Protein AF-A0A931LH18-F1 (afdb_monomer)

Secondary structure (DSSP, 8-state):
-----SS-EEE-SSBSSSEEE--S-HHHHHHHHHHHH-TTEEEEEE-SSS---EEEEETTEEEEE--SEEEEEEETTEEEEEEEEEEP---TTHHHHHHHHHHHHHHHHHH-TT--EEEEEESSGGGHHHHHHHHHHHHHSPPPPPHHHHHHHHHHHHHHHHGGGEEEEEEEHHHHHT---TT--EEEEEEES--S-HHHHHHHHHHHHHHHHHHHT--EEEEEEEHHHHHH---HHHHHHHHH-EE--

Solvent-accessible surface area (backbone atoms only — not comparable to full-atom values): 14153 Å² total; per-residue (Å²): 138,90,84,88,72,96,57,58,66,43,81,47,92,34,35,85,52,66,50,48,77,54,75,93,46,80,50,56,58,41,34,50,51,53,52,58,69,37,88,46,41,67,32,38,40,70,51,72,89,72,82,68,61,43,69,37,67,59,96,90,39,83,46,72,42,64,54,48,28,44,32,35,31,31,57,90,95,43,77,42,34,38,33,41,39,32,66,63,74,97,55,99,58,48,66,54,48,50,33,31,49,51,50,49,35,53,50,46,46,70,67,53,84,78,53,40,56,43,78,48,78,40,85,48,39,86,47,46,69,59,52,52,53,54,47,49,55,59,50,69,44,78,84,77,58,48,73,66,52,42,50,51,54,47,51,54,50,48,45,71,74,43,47,92,43,45,64,34,40,32,33,23,63,45,63,42,70,68,74,48,51,80,84,50,59,45,40,33,36,39,30,20,68,72,52,93,49,58,65,64,48,42,68,64,46,47,64,54,35,53,51,44,16,66,76,42,76,49,52,52,47,76,44,72,39,26,40,64,52,63,75,70,40,83,48,72,66,49,50,48,38,72,73,51,35,44,78,67,104

Structure (mmCIF, N/CA/C/O backbone):
data_AF-A0A931LH18-F1
#
_entry.id   AF-A0A931LH18-F1
#
loop_
_atom_site.group_PDB
_atom_site.id
_atom_site.type_symbol
_atom_site.label_atom_id
_atom_site.label_alt_id
_atom_site.label_comp_id
_atom_site.label_asym_id
_atom_site.label_entity_id
_atom_site.label_seq_id
_atom_site.pdbx_PDB_ins_code
_atom_site.Cartn_x
_atom_site.Cartn_y
_atom_site.Cartn_z
_atom_site.occupancy
_atom_site.B_iso_or_equiv
_atom_site.auth_seq_id
_atom_site.auth_comp_id
_atom_site.auth_asym_id
_atom_site.auth_atom_id
_atom_site.pdbx_PDB_model_num
ATOM 1 N N . MET A 1 1 ? 4.666 -9.132 -36.818 1.00 38.66 1 MET A N 1
ATOM 2 C CA . MET A 1 1 ? 3.836 -7.966 -36.455 1.00 38.66 1 MET A CA 1
ATOM 3 C C . MET A 1 1 ? 4.754 -6.791 -36.683 1.00 38.66 1 MET A C 1
ATOM 5 O O . MET A 1 1 ? 5.790 -6.742 -36.033 1.00 38.66 1 MET A O 1
ATOM 9 N N . ASP A 1 2 ? 4.465 -5.965 -37.681 1.00 34.59 2 ASP A N 1
ATOM 10 C CA . ASP A 1 2 ? 5.457 -5.027 -38.208 1.00 34.59 2 ASP A CA 1
ATOM 11 C C . ASP A 1 2 ? 5.185 -3.637 -37.636 1.00 34.59 2 ASP A C 1
ATOM 13 O O . ASP A 1 2 ? 4.090 -3.093 -37.788 1.00 34.59 2 ASP A O 1
ATOM 17 N N . PHE A 1 3 ? 6.174 -3.089 -36.931 1.00 42.53 3 PHE A N 1
ATOM 18 C CA . PHE A 1 3 ? 6.098 -1.795 -36.260 1.00 42.53 3 PHE A CA 1
ATOM 19 C C . PHE A 1 3 ? 6.931 -0.768 -37.034 1.00 42.53 3 PHE A C 1
ATOM 21 O O . PHE A 1 3 ? 8.148 -0.903 -37.146 1.00 42.53 3 PHE A O 1
ATOM 28 N N . TRP A 1 4 ? 6.279 0.266 -37.567 1.00 38.25 4 TRP A N 1
ATOM 29 C CA . TRP A 1 4 ? 6.925 1.319 -38.350 1.00 38.25 4 TRP A CA 1
ATOM 30 C C . TRP A 1 4 ? 7.153 2.562 -37.487 1.00 38.25 4 TRP A C 1
ATOM 32 O O . TRP A 1 4 ? 6.215 3.108 -36.910 1.00 38.25 4 TRP A O 1
ATOM 42 N N . THR A 1 5 ? 8.398 3.034 -37.413 1.00 44.31 5 THR A N 1
ATOM 43 C CA . THR A 1 5 ? 8.768 4.278 -36.722 1.00 44.31 5 THR A CA 1
ATOM 44 C C . THR A 1 5 ? 9.773 5.071 -37.550 1.00 44.31 5 THR A C 1
ATOM 46 O O . THR A 1 5 ? 10.655 4.497 -38.182 1.00 44.31 5 THR A O 1
ATOM 49 N N . SER A 1 6 ? 9.649 6.399 -37.542 1.00 37.16 6 SER A N 1
ATOM 50 C CA . SER A 1 6 ? 10.626 7.328 -38.130 1.00 37.16 6 SER A CA 1
ATOM 51 C C . SER A 1 6 ? 11.721 7.750 -37.142 1.00 37.16 6 SER A C 1
ATOM 53 O O . SER A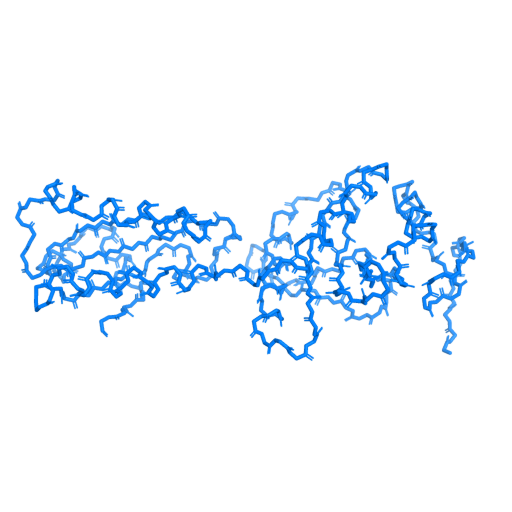 1 6 ? 12.618 8.514 -37.497 1.00 37.16 6 SER A O 1
ATOM 55 N N . ARG A 1 7 ? 11.638 7.289 -35.888 1.00 43.44 7 ARG A N 1
ATOM 56 C CA . ARG A 1 7 ? 12.595 7.608 -34.822 1.00 43.44 7 ARG A CA 1
ATOM 57 C C . ARG A 1 7 ? 13.775 6.635 -34.833 1.00 43.44 7 ARG A C 1
ATOM 59 O O . ARG A 1 7 ? 13.587 5.487 -35.238 1.00 43.44 7 ARG A O 1
ATOM 66 N N . PRO A 1 8 ? 14.961 7.054 -34.348 1.00 42.84 8 PRO A N 1
ATOM 67 C CA . PRO A 1 8 ? 16.098 6.155 -34.207 1.00 42.84 8 PRO A CA 1
ATOM 68 C C . PRO A 1 8 ? 15.715 4.938 -33.363 1.00 42.84 8 PRO A C 1
ATOM 70 O O . PRO A 1 8 ? 14.892 5.029 -32.452 1.00 42.84 8 PRO A O 1
A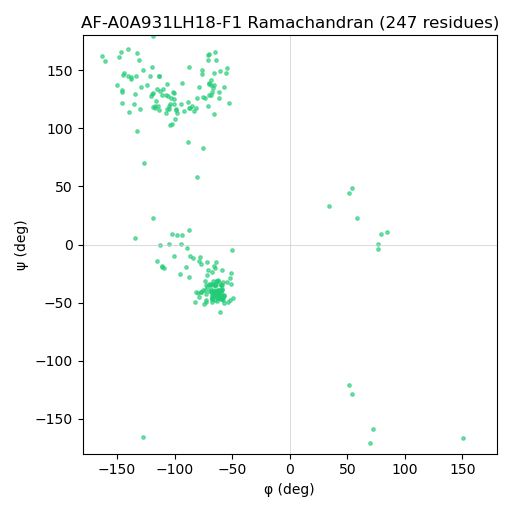TOM 73 N N . VAL A 1 9 ? 16.311 3.797 -33.667 1.00 41.50 9 VAL A N 1
ATOM 74 C CA . VAL A 1 9 ? 16.082 2.548 -32.948 1.00 41.50 9 VAL A CA 1
ATOM 75 C C . VAL A 1 9 ? 17.411 1.956 -32.515 1.00 41.50 9 VAL A C 1
ATOM 77 O O . VAL A 1 9 ? 18.424 2.161 -33.181 1.00 41.50 9 VAL A O 1
ATOM 80 N N . TRP A 1 10 ? 17.397 1.225 -31.406 1.00 50.50 10 TRP A N 1
ATOM 81 C CA . TRP A 1 10 ? 18.542 0.447 -30.940 1.00 50.50 10 TRP A CA 1
ATOM 82 C C . TRP A 1 10 ? 18.187 -1.032 -30.974 1.00 50.50 10 TRP A C 1
ATOM 84 O O . TRP A 1 10 ? 17.095 -1.410 -30.545 1.00 50.50 10 TRP A O 1
ATOM 94 N N . GLU A 1 11 ? 19.096 -1.840 -31.511 1.00 43.78 11 GLU A N 1
ATOM 95 C CA . GLU A 1 11 ? 18.989 -3.295 -31.475 1.00 43.78 11 GLU A CA 1
ATOM 96 C C . GLU A 1 11 ? 19.200 -3.779 -30.037 1.00 43.78 11 GLU A C 1
ATOM 98 O O . GLU A 1 11 ? 20.048 -3.261 -29.309 1.00 43.78 11 GLU A O 1
ATOM 103 N N . THR A 1 12 ? 18.393 -4.744 -29.617 1.00 45.50 12 THR A N 1
ATOM 104 C CA . THR A 1 12 ? 18.372 -5.262 -28.243 1.00 45.50 12 THR A CA 1
ATOM 105 C C . THR A 1 12 ? 18.246 -6.770 -28.277 1.00 45.50 12 THR A C 1
ATOM 107 O O . THR A 1 12 ? 17.510 -7.301 -29.109 1.00 45.50 12 THR A O 1
ATOM 110 N N . THR A 1 13 ? 18.903 -7.456 -27.347 1.00 56.66 13 THR A N 1
ATOM 111 C CA . THR A 1 13 ? 18.929 -8.928 -27.329 1.00 56.66 13 THR A CA 1
ATOM 112 C C . THR A 1 13 ? 17.744 -9.508 -26.554 1.00 56.66 13 THR A C 1
ATOM 114 O O . THR A 1 13 ? 17.302 -10.620 -26.836 1.00 56.66 13 THR A O 1
ATOM 117 N N . LYS A 1 14 ? 17.212 -8.759 -25.577 1.00 55.56 14 LYS A N 1
ATOM 118 C CA . LYS A 1 14 ? 16.157 -9.222 -24.656 1.00 55.56 14 LYS A CA 1
ATOM 119 C C . LYS A 1 14 ? 14.805 -8.531 -24.828 1.00 55.56 14 LYS A C 1
ATOM 121 O O . LYS A 1 14 ? 13.866 -8.826 -24.084 1.00 55.56 14 LYS A O 1
ATOM 126 N N . SE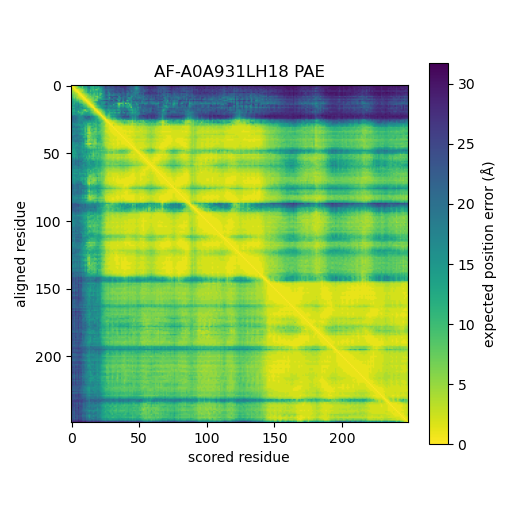R A 1 15 ? 14.686 -7.591 -25.762 1.00 53.09 15 SER A N 1
ATOM 127 C CA . SER A 1 15 ? 13.398 -6.959 -26.050 1.00 53.09 15 SER A CA 1
ATOM 128 C C . SER A 1 15 ? 12.533 -7.865 -26.923 1.00 53.09 15 SER A C 1
ATOM 130 O O . SER A 1 15 ? 13.000 -8.405 -27.923 1.00 53.09 15 SER A O 1
ATOM 132 N N . HIS A 1 16 ? 11.247 -7.989 -26.592 1.00 52.59 16 HIS A N 1
ATOM 133 C CA . HIS A 1 16 ? 10.289 -8.753 -27.410 1.00 52.59 16 HIS A CA 1
ATOM 134 C C . HIS A 1 16 ? 9.930 -8.062 -28.736 1.00 52.59 16 HIS A C 1
ATOM 136 O O . HIS A 1 16 ? 9.380 -8.695 -29.635 1.00 52.59 16 HIS A O 1
ATOM 142 N N . VAL A 1 17 ? 10.247 -6.772 -28.862 1.00 44.69 17 VAL A N 1
ATOM 143 C CA . VAL A 1 17 ? 10.369 -6.082 -30.148 1.00 44.69 17 VAL A CA 1
ATOM 144 C C . VAL A 1 17 ? 11.857 -5.902 -30.400 1.00 44.69 17 VAL A C 1
ATOM 146 O O . VAL A 1 17 ? 12.537 -5.253 -29.616 1.00 44.69 17 VAL A O 1
ATOM 149 N N . ASN A 1 18 ? 12.361 -6.484 -31.481 1.00 45.19 18 ASN A N 1
ATOM 150 C CA . ASN A 1 18 ? 13.752 -6.482 -31.955 1.00 45.19 18 ASN A CA 1
ATOM 151 C C . ASN A 1 18 ? 14.441 -5.098 -32.037 1.00 45.19 18 ASN A C 1
ATOM 153 O O . ASN A 1 18 ? 15.632 -5.028 -32.327 1.00 45.19 18 ASN A O 1
ATOM 157 N N . TYR A 1 19 ? 13.711 -4.013 -31.764 1.00 49.66 19 TYR A N 1
ATOM 158 C CA . TYR A 1 19 ? 14.178 -2.636 -31.739 1.00 49.66 19 TYR A CA 1
ATOM 159 C C . TYR A 1 19 ? 13.454 -1.824 -30.653 1.00 49.66 19 TYR A C 1
ATOM 161 O O . TYR A 1 19 ? 12.223 -1.803 -30.603 1.00 49.66 19 TYR A O 1
ATOM 169 N N . VAL A 1 20 ? 14.197 -1.091 -29.819 1.00 48.00 20 VAL A N 1
ATOM 170 C CA . VAL A 1 20 ? 13.616 -0.098 -28.895 1.00 48.00 20 VAL A CA 1
ATOM 171 C C . VAL A 1 20 ? 13.507 1.251 -29.605 1.00 48.00 20 VAL A C 1
ATOM 173 O O . VAL A 1 20 ? 14.507 1.801 -30.067 1.00 48.00 20 VAL A O 1
ATOM 176 N N . VAL A 1 21 ? 12.291 1.807 -29.669 1.00 44.84 21 VAL A N 1
ATOM 177 C CA . VAL A 1 21 ? 12.028 3.152 -30.209 1.00 44.84 21 VAL A CA 1
ATOM 178 C C . VAL A 1 21 ? 12.688 4.200 -29.316 1.00 44.84 21 VAL A C 1
ATOM 180 O O . VAL A 1 21 ? 12.261 4.420 -28.175 1.00 44.84 21 VAL A O 1
ATOM 183 N N . ALA A 1 22 ? 13.708 4.875 -29.846 1.00 46.94 22 ALA A N 1
ATOM 184 C CA . ALA A 1 22 ? 14.422 5.939 -29.160 1.00 46.94 22 ALA A CA 1
ATOM 185 C C . ALA A 1 22 ? 13.563 7.211 -29.140 1.00 46.94 22 ALA A C 1
ATOM 187 O O . ALA A 1 22 ? 13.705 8.095 -29.983 1.00 46.94 22 ALA A O 1
ATOM 188 N N . ASP A 1 23 ? 12.648 7.307 -28.178 1.00 50.94 23 ASP A N 1
ATOM 189 C CA . ASP A 1 23 ? 11.914 8.546 -27.931 1.00 50.94 23 ASP A CA 1
ATOM 190 C C . ASP A 1 23 ? 12.710 9.419 -26.946 1.00 50.94 23 ASP A C 1
ATOM 192 O O . ASP A 1 23 ? 12.629 9.286 -25.738 1.00 50.94 23 ASP A O 1
ATOM 196 N N . THR A 1 24 ? 13.603 10.235 -27.506 1.00 49.19 24 THR A N 1
ATOM 197 C CA . THR A 1 24 ? 14.040 11.580 -27.069 1.00 49.19 24 THR A CA 1
ATOM 198 C C . THR A 1 24 ? 14.151 11.985 -25.580 1.00 49.19 24 THR A C 1
ATOM 200 O O . THR A 1 24 ? 14.057 13.175 -25.288 1.00 49.19 24 THR A O 1
ATOM 203 N N . GLN A 1 25 ? 14.494 11.101 -24.639 1.00 57.56 25 GLN A N 1
ATOM 204 C CA . GLN A 1 25 ? 15.081 11.509 -23.348 1.00 57.56 25 GLN A CA 1
ATOM 205 C C . GLN A 1 25 ? 16.284 10.624 -22.997 1.00 57.56 25 GLN A C 1
ATOM 207 O O . GLN A 1 25 ? 16.205 9.399 -23.040 1.00 57.56 25 GLN A O 1
ATOM 212 N N . LYS A 1 26 ? 17.425 11.240 -22.642 1.00 62.38 26 LYS A N 1
ATOM 213 C CA . LYS A 1 26 ? 18.689 10.539 -22.305 1.00 62.38 26 LYS A CA 1
ATOM 214 C C . LYS A 1 26 ? 18.505 9.429 -21.257 1.00 62.38 26 LYS A C 1
ATOM 216 O O . LYS A 1 26 ? 19.311 8.505 -21.194 1.00 62.38 26 LYS A O 1
ATOM 221 N N . TRP A 1 27 ? 17.469 9.536 -20.430 1.00 68.25 27 TRP A N 1
ATOM 222 C CA . TRP A 1 27 ? 17.195 8.622 -19.330 1.00 68.25 27 TRP A CA 1
ATOM 223 C C . TRP A 1 27 ? 16.588 7.290 -19.775 1.00 68.25 27 TRP A C 1
ATOM 225 O O . TRP A 1 27 ? 17.050 6.252 -19.312 1.00 68.25 27 TRP A O 1
ATOM 235 N N . GLU A 1 28 ? 15.660 7.278 -20.732 1.00 70.75 28 GLU A N 1
ATOM 236 C CA . GLU A 1 28 ? 15.080 6.029 -21.247 1.00 70.75 28 GLU A CA 1
ATOM 237 C C . GLU A 1 28 ? 16.112 5.182 -21.997 1.00 70.75 28 GLU A C 1
ATOM 239 O O . GLU A 1 28 ? 16.161 3.966 -21.830 1.00 70.75 28 GLU A O 1
ATOM 244 N N . GLN A 1 29 ? 16.977 5.826 -22.791 1.00 72.81 29 GLN A N 1
ATOM 245 C CA . GLN A 1 29 ? 18.061 5.135 -23.498 1.00 72.81 29 GLN A CA 1
ATOM 246 C C . GLN A 1 29 ? 19.063 4.521 -22.518 1.00 72.81 29 GLN A C 1
ATOM 248 O O . GLN A 1 29 ? 19.457 3.367 -22.675 1.00 72.81 29 GLN A O 1
ATOM 253 N N . GLY A 1 30 ? 19.442 5.275 -21.480 1.00 79.94 30 GLY A N 1
ATOM 254 C CA . GLY A 1 30 ? 20.301 4.756 -20.422 1.00 79.94 30 GLY A CA 1
ATOM 255 C C . GLY A 1 30 ? 19.651 3.584 -19.688 1.00 79.94 30 GLY A C 1
ATOM 256 O O . GLY A 1 30 ? 20.301 2.567 -19.469 1.00 79.94 30 GLY A O 1
ATOM 257 N N . ALA A 1 31 ? 18.363 3.688 -19.346 1.00 84.50 31 ALA A N 1
ATOM 258 C CA . ALA A 1 31 ? 17.648 2.613 -18.670 1.00 84.50 31 ALA A CA 1
ATOM 259 C C . ALA A 1 31 ? 17.551 1.351 -19.540 1.00 84.50 31 ALA A C 1
ATOM 261 O O . ALA A 1 31 ? 17.855 0.265 -19.055 1.00 84.50 31 ALA A O 1
ATOM 262 N N . ALA A 1 32 ? 17.220 1.490 -20.828 1.00 86.94 32 ALA A N 1
A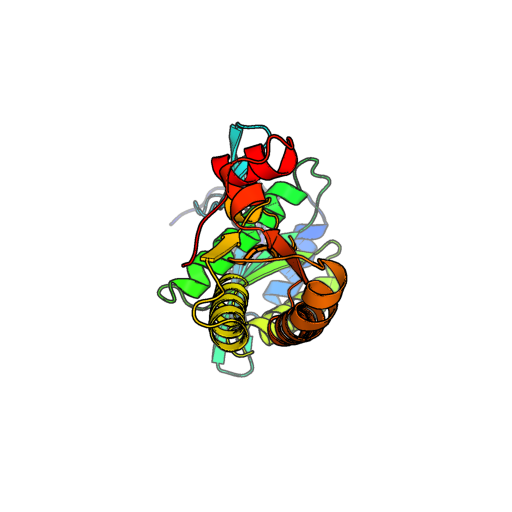TOM 263 C CA . ALA A 1 32 ? 17.161 0.371 -21.768 1.00 86.94 32 ALA A CA 1
ATOM 264 C C . ALA A 1 32 ? 18.505 -0.369 -21.886 1.00 86.94 32 ALA A C 1
ATOM 266 O O . ALA A 1 32 ? 18.516 -1.597 -21.906 1.00 86.94 32 ALA A O 1
ATOM 267 N N . TYR A 1 33 ? 19.635 0.351 -21.885 1.00 88.50 33 TYR A N 1
ATOM 268 C CA . TYR A 1 33 ? 20.967 -0.266 -21.872 1.00 88.50 33 TYR A CA 1
ATOM 269 C C . TYR A 1 33 ? 21.189 -1.149 -20.634 1.00 88.50 33 TYR A C 1
ATOM 271 O O . TYR A 1 33 ? 21.632 -2.293 -20.753 1.00 88.50 33 TYR A O 1
ATOM 279 N N . TYR A 1 34 ? 20.852 -0.649 -19.440 1.00 92.19 34 TYR A N 1
ATOM 280 C CA . TYR A 1 34 ? 20.959 -1.445 -18.214 1.00 92.19 34 TYR A CA 1
ATOM 281 C C . TYR A 1 34 ? 20.003 -2.643 -18.224 1.00 92.19 34 TYR A C 1
ATOM 283 O O . TYR A 1 34 ? 20.396 -3.727 -17.810 1.00 92.19 34 TYR A O 1
ATOM 291 N N . LEU A 1 35 ? 18.779 -2.487 -18.737 1.00 93.44 35 LEU A N 1
ATOM 292 C CA . LEU A 1 35 ? 17.827 -3.595 -18.844 1.00 93.44 35 LEU A CA 1
ATOM 293 C C . LEU A 1 35 ? 18.309 -4.702 -19.795 1.00 93.44 35 LEU A C 1
ATOM 295 O O . LEU A 1 35 ? 18.139 -5.880 -19.484 1.00 93.44 35 LEU A O 1
ATOM 299 N N . ASP A 1 36 ? 18.923 -4.353 -20.928 1.00 91.88 36 ASP A N 1
ATOM 300 C CA . ASP A 1 36 ? 19.395 -5.346 -21.904 1.00 91.88 36 ASP A CA 1
ATOM 301 C C . ASP A 1 36 ? 20.639 -6.105 -21.405 1.00 91.88 36 ASP A C 1
ATOM 303 O O . ASP A 1 36 ? 20.781 -7.308 -21.636 1.00 91.88 36 ASP A O 1
ATOM 307 N N . THR A 1 37 ? 21.514 -5.422 -20.660 1.00 91.81 37 THR A N 1
ATOM 308 C CA . THR A 1 37 ? 22.799 -5.975 -20.196 1.00 91.81 37 THR A CA 1
ATOM 309 C C . THR A 1 37 ? 22.730 -6.687 -18.841 1.00 91.81 37 THR A C 1
ATOM 311 O O . THR A 1 37 ? 23.594 -7.513 -18.544 1.00 91.81 37 THR A O 1
ATOM 314 N N . ASP A 1 38 ? 21.708 -6.434 -18.016 1.00 94.81 38 ASP A N 1
ATOM 315 C CA . ASP A 1 38 ? 21.596 -7.034 -16.683 1.00 94.81 38 ASP A CA 1
ATOM 316 C C . ASP A 1 38 ? 21.159 -8.505 -16.750 1.00 94.81 38 ASP A C 1
ATOM 318 O O . ASP A 1 38 ? 20.140 -8.857 -17.352 1.00 94.81 38 ASP A O 1
ATOM 322 N N . SER A 1 39 ? 21.917 -9.397 -16.108 1.00 94.81 39 SER A N 1
ATOM 323 C CA . SER A 1 39 ? 21.649 -10.837 -16.118 1.00 94.81 39 SER A CA 1
ATOM 324 C C . SER A 1 39 ? 20.336 -11.217 -15.431 1.00 94.81 39 SER A C 1
ATOM 326 O O . SER A 1 39 ? 19.812 -12.287 -15.727 1.00 94.81 39 SER A O 1
ATOM 328 N N . ARG A 1 40 ? 19.775 -10.366 -14.568 1.00 97.12 40 ARG A N 1
ATOM 329 C CA . ARG A 1 40 ? 18.523 -10.613 -13.834 1.00 97.12 40 ARG A CA 1
ATOM 330 C C . ARG A 1 40 ? 17.274 -10.255 -14.640 1.00 97.12 40 ARG A C 1
ATOM 332 O O . ARG A 1 40 ? 16.169 -10.633 -14.258 1.00 97.12 40 ARG A O 1
ATOM 339 N N . VAL A 1 41 ? 17.434 -9.558 -15.764 1.00 97.44 41 VAL A N 1
ATOM 340 C CA . VAL A 1 41 ? 16.350 -9.300 -16.717 1.00 97.44 41 VAL A CA 1
ATOM 341 C C . VAL A 1 41 ? 16.239 -10.490 -17.665 1.00 97.44 41 VAL A C 1
ATOM 343 O O . VAL A 1 41 ? 17.190 -10.812 -18.383 1.00 97.44 41 VAL A O 1
ATOM 346 N N . VAL A 1 42 ? 15.077 -11.147 -17.653 1.00 95.38 42 VAL A N 1
ATOM 347 C CA . VAL A 1 42 ? 14.719 -12.212 -18.604 1.00 95.38 42 VAL A CA 1
ATOM 348 C C . VAL A 1 42 ? 14.390 -11.579 -19.946 1.00 95.38 42 VAL A C 1
ATOM 350 O O . VAL A 1 42 ? 14.939 -11.963 -20.974 1.00 95.38 42 VAL A O 1
ATOM 353 N N . ALA A 1 43 ? 13.508 -10.584 -19.911 1.00 94.56 43 ALA A N 1
ATOM 354 C CA . ALA A 1 43 ? 13.091 -9.825 -21.070 1.00 94.56 43 ALA A CA 1
ATOM 355 C C . ALA A 1 43 ? 12.471 -8.497 -20.639 1.00 94.56 43 ALA A C 1
ATOM 357 O O . ALA A 1 43 ? 11.976 -8.372 -19.519 1.00 94.56 43 ALA A O 1
ATOM 358 N N . PHE A 1 44 ? 12.453 -7.512 -21.526 1.00 94.88 44 PHE A N 1
ATOM 359 C CA . PHE A 1 44 ? 11.776 -6.244 -21.269 1.00 94.88 44 PHE A CA 1
ATOM 360 C C . PHE A 1 44 ? 11.064 -5.745 -22.520 1.00 94.88 44 PHE A C 1
ATOM 362 O O . PHE A 1 44 ? 11.223 -6.290 -23.612 1.00 94.88 44 PHE A O 1
ATOM 369 N N . VAL A 1 45 ? 10.219 -4.737 -22.360 1.00 91.25 45 VAL A N 1
ATOM 370 C CA . VAL A 1 45 ? 9.603 -4.041 -23.482 1.00 91.25 45 VAL A CA 1
ATOM 371 C C . VAL A 1 45 ? 9.336 -2.597 -23.088 1.00 91.25 45 VAL A C 1
ATOM 373 O O . VAL A 1 45 ? 8.878 -2.325 -21.977 1.00 91.25 45 VAL A O 1
ATOM 376 N N . LYS A 1 46 ? 9.627 -1.664 -24.000 1.00 89.62 46 LYS A N 1
ATOM 377 C CA . LYS A 1 46 ? 9.142 -0.289 -23.881 1.00 89.62 46 LYS A CA 1
ATOM 378 C C . LYS A 1 46 ? 7.653 -0.281 -24.199 1.00 89.62 46 LYS A C 1
ATOM 380 O O . LYS A 1 46 ? 7.246 -0.735 -25.267 1.00 89.62 46 LYS A O 1
ATOM 385 N N . ASN A 1 47 ? 6.846 0.256 -23.301 1.00 90.06 47 ASN A N 1
ATOM 386 C CA . ASN A 1 47 ? 5.397 0.298 -23.422 1.00 90.06 47 ASN A CA 1
ATOM 387 C C . ASN A 1 47 ? 4.934 1.452 -24.330 1.00 90.06 47 ASN A C 1
ATOM 389 O O . ASN A 1 47 ? 4.169 2.335 -23.955 1.00 90.06 47 ASN A O 1
ATOM 393 N N . ALA A 1 48 ? 5.418 1.430 -25.570 1.00 83.19 48 ALA A N 1
ATOM 394 C CA . ALA A 1 48 ? 4.968 2.299 -26.644 1.00 83.19 48 ALA A CA 1
ATOM 395 C C . ALA A 1 48 ? 3.953 1.530 -27.500 1.00 83.19 48 ALA A C 1
ATOM 397 O O . ALA A 1 48 ? 4.312 0.560 -28.163 1.00 83.19 48 ALA A O 1
ATOM 398 N N . ASN A 1 49 ? 2.687 1.960 -27.488 1.00 77.75 49 ASN A N 1
ATOM 399 C CA . ASN A 1 49 ? 1.588 1.350 -28.252 1.00 77.75 49 ASN A CA 1
ATOM 400 C C . ASN A 1 49 ? 1.315 -0.142 -27.957 1.00 77.75 49 ASN A C 1
ATOM 402 O O . ASN A 1 49 ? 0.711 -0.820 -28.783 1.00 77.75 49 ASN A O 1
ATOM 406 N N . LEU A 1 50 ? 1.701 -0.663 -26.785 1.00 83.38 50 LEU A N 1
ATOM 407 C CA . LEU A 1 50 ? 1.349 -2.039 -26.391 1.00 83.38 50 LEU A CA 1
ATOM 408 C C . LEU A 1 50 ? -0.091 -2.169 -25.875 1.00 83.38 50 LEU A C 1
ATOM 410 O O . LEU A 1 50 ? -0.591 -3.280 -25.731 1.00 83.38 50 LEU A O 1
ATOM 414 N N . GLY A 1 51 ? -0.744 -1.046 -25.561 1.00 84.81 51 GLY A N 1
ATOM 415 C CA . GLY A 1 51 ? -2.082 -1.028 -24.965 1.00 84.81 51 GLY A CA 1
ATOM 416 C C . GLY A 1 51 ? -2.104 -1.315 -23.460 1.00 84.81 51 GLY A C 1
ATOM 417 O O . GLY A 1 51 ? -3.184 -1.471 -22.898 1.00 84.81 51 GLY A O 1
ATOM 418 N N . PHE A 1 52 ? -0.946 -1.372 -22.789 1.00 91.50 52 PHE A N 1
ATOM 419 C CA . PHE A 1 52 ? -0.898 -1.458 -21.332 1.00 91.50 52 PHE A CA 1
ATOM 420 C C . PHE A 1 52 ? -1.025 -0.063 -20.713 1.00 91.50 52 PHE A C 1
ATOM 422 O O . PHE A 1 52 ? -0.133 0.778 -20.855 1.00 91.50 52 PHE A O 1
ATOM 429 N N . ALA A 1 53 ? -2.120 0.162 -19.991 1.00 93.19 53 ALA A N 1
ATOM 430 C CA . ALA A 1 53 ? -2.359 1.391 -19.255 1.00 93.19 53 ALA A CA 1
ATOM 431 C C . ALA A 1 53 ? -3.018 1.114 -17.900 1.00 93.19 53 ALA A C 1
ATOM 433 O O . ALA A 1 53 ? -3.847 0.216 -17.754 1.00 93.19 53 ALA A O 1
ATOM 434 N N . VAL A 1 54 ? -2.655 1.919 -16.905 1.00 92.06 54 VAL A N 1
ATOM 435 C CA . VAL A 1 54 ? -3.228 1.886 -15.562 1.00 92.06 54 VAL A CA 1
ATOM 436 C C . VAL A 1 54 ? -4.286 2.989 -15.448 1.00 92.06 54 VAL A C 1
ATOM 438 O O . VAL A 1 54 ? -3.942 4.173 -15.537 1.00 92.06 54 VAL A O 1
ATOM 441 N N . PRO A 1 55 ? -5.569 2.651 -15.236 1.00 90.56 55 PRO A N 1
ATOM 442 C CA . PRO A 1 55 ? -6.614 3.654 -15.088 1.00 90.56 55 PRO A CA 1
ATOM 443 C C . PRO A 1 55 ? -6.458 4.416 -13.766 1.00 90.56 55 PRO A C 1
ATOM 445 O O . PRO A 1 55 ? -6.193 3.832 -12.712 1.00 90.56 55 PRO A O 1
ATOM 448 N N . TYR A 1 56 ? -6.660 5.732 -13.802 1.00 89.81 56 TYR A N 1
ATOM 449 C CA . TYR A 1 56 ? -6.649 6.580 -12.613 1.00 89.81 56 TYR A CA 1
ATOM 450 C C . TYR A 1 56 ? -7.594 7.775 -12.740 1.00 89.81 56 TYR A C 1
ATOM 452 O O . TYR A 1 56 ? -7.992 8.168 -13.832 1.00 89.81 56 TYR A O 1
ATOM 460 N N . ALA A 1 57 ? -7.954 8.376 -11.608 1.00 84.75 57 ALA A N 1
ATOM 461 C CA . ALA A 1 57 ? -8.702 9.626 -11.569 1.00 84.75 57 ALA A CA 1
ATOM 462 C C . ALA A 1 57 ? -7.796 10.746 -11.049 1.00 84.75 57 ALA A C 1
ATOM 464 O O . ALA A 1 57 ? -7.111 10.580 -10.040 1.00 84.75 57 ALA A O 1
ATOM 465 N N . PHE A 1 58 ? -7.807 11.902 -11.709 1.00 84.25 58 PHE A N 1
ATOM 466 C CA . PHE A 1 58 ? -7.098 13.094 -11.247 1.00 84.25 58 PHE A CA 1
ATOM 467 C C . PHE A 1 58 ? -7.993 14.316 -11.385 1.00 84.25 58 PHE A C 1
ATOM 469 O O . PHE A 1 58 ? -8.445 14.634 -12.483 1.00 84.25 58 PHE A O 1
ATOM 476 N N . ARG A 1 59 ? -8.249 15.000 -10.261 1.00 85.06 59 ARG A N 1
ATOM 477 C CA . ARG A 1 59 ? -9.175 16.145 -10.187 1.00 85.06 59 ARG A CA 1
ATOM 478 C C . ARG A 1 59 ? -10.555 15.827 -10.790 1.00 85.06 59 ARG A C 1
ATOM 480 O O . ARG A 1 59 ? -11.095 16.610 -11.560 1.00 85.06 59 ARG A O 1
ATOM 487 N N . GLY A 1 60 ? -11.090 14.646 -10.469 1.00 82.69 60 GLY A N 1
ATOM 488 C CA . GLY A 1 60 ? -12.406 14.186 -10.931 1.00 82.69 60 GLY A CA 1
ATOM 489 C C . GLY A 1 60 ? -12.461 13.689 -12.379 1.00 82.69 60 GLY A C 1
ATOM 490 O O . GLY A 1 60 ? -13.521 13.266 -12.823 1.00 82.69 60 GLY A O 1
ATOM 491 N N . VAL A 1 61 ? -11.345 13.702 -13.113 1.00 87.12 61 VAL A N 1
ATOM 492 C CA . VAL A 1 61 ? -11.292 13.266 -14.515 1.00 87.12 61 VAL A CA 1
ATOM 493 C C . VAL A 1 61 ? -10.609 11.907 -14.613 1.00 87.12 61 VAL A C 1
ATOM 495 O O . VAL A 1 61 ? -9.495 11.740 -14.108 1.00 87.12 61 VAL A O 1
ATOM 498 N N . ALA A 1 62 ? -11.270 10.952 -15.273 1.00 91.12 62 ALA A N 1
ATOM 499 C CA . ALA A 1 62 ? -10.694 9.654 -15.611 1.00 91.12 62 ALA A CA 1
ATOM 500 C C . ALA A 1 62 ? -9.561 9.819 -16.633 1.00 91.12 62 ALA A C 1
ATOM 502 O O . ALA A 1 62 ? -9.679 10.577 -17.597 1.00 91.12 62 ALA A O 1
ATOM 503 N N . ARG A 1 63 ? -8.445 9.137 -16.391 1.00 92.06 63 ARG A N 1
ATOM 504 C CA . ARG A 1 63 ? -7.215 9.193 -17.180 1.00 92.06 63 ARG A CA 1
ATOM 505 C C . ARG A 1 63 ? -6.530 7.836 -17.187 1.00 92.06 63 ARG A C 1
ATOM 507 O O . ARG A 1 63 ? -6.811 6.974 -16.358 1.00 92.06 63 ARG A O 1
ATOM 514 N N . GLU A 1 64 ? -5.582 7.692 -18.097 1.00 91.19 64 GLU A N 1
ATOM 515 C CA . GLU A 1 64 ? -4.759 6.500 -18.240 1.00 91.19 64 GLU A CA 1
ATOM 516 C C . GLU A 1 64 ? -3.292 6.858 -18.023 1.00 91.19 64 GLU A C 1
ATOM 518 O O . GLU A 1 64 ? -2.781 7.841 -18.564 1.00 91.19 64 GLU A O 1
ATOM 523 N N . TYR A 1 65 ? -2.628 6.087 -17.169 1.00 91.31 65 TYR A N 1
ATOM 524 C CA . TYR A 1 65 ? -1.193 6.153 -16.960 1.00 91.31 65 TYR A CA 1
ATOM 525 C C . TYR A 1 65 ? -0.526 5.041 -17.769 1.00 91.31 65 TYR A C 1
ATOM 527 O O . TYR A 1 65 ? -0.749 3.862 -17.509 1.00 91.31 65 TYR A O 1
ATOM 535 N N . VAL A 1 66 ? 0.292 5.424 -18.746 1.00 91.69 66 VAL A N 1
ATOM 536 C CA . VAL A 1 66 ? 1.106 4.504 -19.546 1.00 91.69 66 VAL A CA 1
ATOM 537 C C . VAL A 1 66 ? 2.523 4.535 -18.967 1.00 91.69 66 VAL A C 1
ATOM 539 O O . VAL A 1 66 ? 3.169 5.573 -19.110 1.00 91.69 66 VAL A O 1
ATOM 542 N N . PRO A 1 67 ? 2.988 3.479 -18.269 1.00 92.25 67 PRO A N 1
ATOM 543 C CA . PRO A 1 67 ? 4.360 3.427 -17.763 1.00 92.25 67 PRO A CA 1
ATOM 544 C C . PRO A 1 67 ? 5.367 3.236 -18.896 1.00 92.25 67 PRO A C 1
ATOM 546 O O . PRO A 1 67 ? 4.973 2.750 -19.951 1.00 92.25 67 PRO A O 1
ATOM 549 N N . ASP A 1 68 ? 6.650 3.515 -18.661 1.00 91.31 68 ASP A N 1
ATOM 550 C CA . ASP A 1 68 ? 7.685 3.402 -19.704 1.00 91.31 68 ASP A CA 1
ATOM 551 C C . ASP A 1 68 ? 8.058 1.962 -20.081 1.00 91.31 68 ASP A C 1
ATOM 553 O O . ASP A 1 68 ? 8.149 1.637 -21.267 1.00 91.31 68 ASP A O 1
ATOM 557 N N . PHE A 1 69 ? 8.301 1.089 -19.098 1.00 94.12 69 PHE A N 1
ATOM 558 C CA . PHE A 1 69 ? 8.796 -0.268 -19.340 1.00 94.12 69 PHE A CA 1
ATOM 559 C C . PHE A 1 69 ? 8.042 -1.328 -18.540 1.00 94.12 69 PHE A C 1
ATOM 561 O O . PHE A 1 69 ? 7.690 -1.134 -17.375 1.00 94.12 69 PHE A O 1
ATOM 568 N N . LEU A 1 70 ? 7.886 -2.497 -19.161 1.00 96.31 70 LEU A N 1
ATOM 569 C CA . L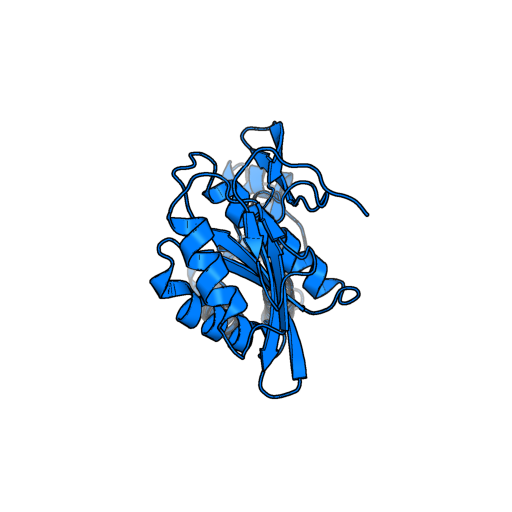EU A 1 70 ? 7.539 -3.749 -18.491 1.00 96.31 70 LEU A CA 1
ATOM 570 C C . LEU A 1 70 ? 8.749 -4.681 -18.556 1.00 96.31 70 LEU A C 1
ATOM 572 O O . LEU A 1 70 ? 9.314 -4.893 -19.630 1.00 96.31 70 LEU A O 1
ATOM 576 N N . VAL A 1 71 ? 9.160 -5.230 -17.415 1.00 97.50 71 VAL A N 1
ATOM 577 C CA . VAL A 1 71 ? 10.412 -5.984 -17.274 1.00 97.50 71 VAL A CA 1
ATOM 578 C C . VAL A 1 71 ? 10.138 -7.316 -16.584 1.00 97.50 71 VAL A C 1
ATOM 580 O O . VAL A 1 71 ? 9.741 -7.337 -15.425 1.00 97.50 71 VAL A O 1
ATOM 583 N N . ARG A 1 72 ? 10.376 -8.438 -17.264 1.00 97.81 72 ARG A N 1
ATOM 584 C CA . ARG A 1 72 ? 10.354 -9.774 -16.655 1.00 97.81 72 ARG A CA 1
ATOM 585 C C . ARG A 1 72 ? 11.676 -10.027 -15.943 1.00 97.81 72 ARG A C 1
ATOM 587 O O . ARG A 1 72 ? 12.747 -9.908 -16.544 1.00 97.81 72 ARG A O 1
ATOM 594 N N . LEU A 1 73 ? 11.592 -10.377 -14.667 1.00 98.19 73 LEU A N 1
ATOM 595 C CA . LEU A 1 73 ? 12.734 -10.532 -13.775 1.00 98.19 73 LEU A CA 1
ATOM 596 C C . LEU A 1 73 ? 12.903 -11.982 -13.347 1.00 98.19 73 LEU A C 1
ATOM 598 O O . LEU A 1 73 ? 11.924 -12.686 -13.102 1.00 98.19 73 LEU A O 1
ATOM 602 N N . ARG A 1 74 ? 14.157 -12.395 -13.180 1.00 97.12 74 ARG A N 1
ATOM 603 C CA . ARG A 1 74 ? 14.533 -13.662 -12.554 1.00 97.12 74 ARG A CA 1
ATOM 604 C C . ARG A 1 74 ? 15.389 -13.442 -11.316 1.00 97.12 74 ARG A C 1
ATOM 606 O O . ARG A 1 74 ? 16.110 -12.450 -11.218 1.00 97.12 74 ARG A O 1
ATOM 613 N N . ASN A 1 75 ? 15.310 -14.395 -10.399 1.00 96.25 75 ASN A N 1
ATOM 614 C CA . ASN A 1 75 ? 16.274 -14.595 -9.333 1.00 96.25 75 ASN A CA 1
ATOM 615 C C . ASN A 1 75 ? 16.947 -15.945 -9.580 1.00 96.25 75 ASN A C 1
ATOM 617 O O . ASN A 1 75 ? 16.258 -16.963 -9.653 1.00 96.25 75 ASN A O 1
ATOM 621 N N . ASP A 1 76 ? 18.264 -15.931 -9.765 1.00 92.50 76 ASP A N 1
ATOM 622 C CA . ASP A 1 76 ? 19.019 -17.075 -10.280 1.00 92.50 76 ASP A CA 1
ATOM 623 C C . ASP A 1 76 ? 18.398 -17.606 -11.590 1.00 92.50 76 ASP A C 1
ATOM 625 O O . ASP A 1 76 ? 18.255 -16.850 -12.557 1.00 92.50 76 ASP A O 1
ATOM 629 N N . ASP A 1 77 ? 17.991 -18.875 -11.625 1.00 90.31 77 ASP A N 1
ATOM 630 C CA . ASP A 1 77 ? 17.400 -19.520 -12.803 1.00 90.31 77 ASP A CA 1
ATOM 631 C C . ASP A 1 77 ? 15.863 -19.482 -12.827 1.00 90.31 77 ASP A C 1
ATOM 633 O O . ASP A 1 77 ? 15.242 -19.979 -13.769 1.00 90.31 77 ASP A O 1
ATOM 637 N N . GLN A 1 78 ? 15.227 -18.879 -11.819 1.00 93.56 78 GLN A N 1
ATOM 638 C CA . GLN A 1 78 ? 13.773 -18.841 -11.698 1.00 93.56 78 GLN A CA 1
ATOM 639 C C . GLN A 1 78 ? 13.220 -17.449 -12.005 1.00 93.56 78 GLN A C 1
ATOM 641 O O . GLN A 1 78 ? 13.628 -16.453 -11.412 1.00 93.56 78 GLN A O 1
ATOM 646 N N . GLU A 1 79 ? 12.227 -17.372 -12.889 1.00 95.25 79 GLU A N 1
ATOM 647 C CA . GLU A 1 79 ? 11.459 -16.144 -13.080 1.00 95.25 79 GLU A CA 1
ATOM 648 C C . GLU A 1 79 ? 10.609 -15.826 -11.842 1.00 95.25 79 GLU A C 1
ATOM 650 O O . GLU A 1 79 ? 9.901 -16.690 -11.323 1.00 95.25 79 GLU A O 1
ATOM 655 N N . VAL A 1 80 ? 10.677 -14.579 -11.374 1.00 96.25 80 VAL A N 1
ATOM 656 C CA . VAL A 1 80 ? 10.049 -14.142 -10.115 1.00 96.25 80 VAL A CA 1
ATOM 657 C C . VAL A 1 80 ? 8.877 -13.189 -10.316 1.00 96.25 80 VAL A C 1
ATOM 659 O O . VAL A 1 80 ? 8.060 -13.028 -9.412 1.00 96.25 80 VAL A O 1
ATOM 662 N N . GLY A 1 81 ? 8.763 -12.566 -11.490 1.00 96.62 81 GLY A N 1
ATOM 663 C CA . GLY A 1 81 ? 7.628 -11.709 -11.814 1.00 96.62 81 GLY A CA 1
ATOM 664 C C . GLY A 1 81 ? 7.946 -10.588 -12.793 1.00 96.62 81 GLY A C 1
ATOM 665 O O . GLY A 1 81 ? 8.996 -10.567 -13.438 1.00 96.62 81 GLY A O 1
ATOM 666 N N . THR A 1 82 ? 7.012 -9.644 -12.884 1.00 97.75 82 THR A N 1
ATOM 667 C CA . THR A 1 82 ? 7.075 -8.489 -13.783 1.00 97.75 82 THR A CA 1
ATOM 668 C C . THR A 1 82 ? 7.222 -7.191 -12.993 1.00 97.75 82 THR A C 1
ATOM 670 O O . THR A 1 82 ? 6.488 -6.925 -12.047 1.00 97.75 82 THR A O 1
ATOM 673 N N . LEU A 1 83 ? 8.161 -6.345 -13.391 1.00 98.06 83 LEU A N 1
ATOM 674 C CA . LEU A 1 83 ? 8.337 -4.994 -12.880 1.00 98.06 83 LEU A CA 1
ATOM 675 C C . LEU A 1 83 ? 7.784 -3.987 -13.893 1.00 98.06 83 LEU A C 1
ATOM 677 O O . LEU A 1 83 ? 8.204 -3.972 -15.049 1.00 98.06 83 LEU A O 1
ATOM 681 N N . ILE A 1 84 ? 6.888 -3.116 -13.435 1.00 96.94 84 ILE A N 1
ATOM 682 C CA . ILE A 1 84 ? 6.575 -1.852 -14.100 1.00 96.94 84 ILE A CA 1
ATOM 683 C C . ILE A 1 84 ? 7.657 -0.849 -13.688 1.00 96.94 84 ILE A C 1
ATOM 685 O O . ILE A 1 84 ? 7.790 -0.535 -12.501 1.00 96.94 84 ILE A O 1
ATOM 689 N N . LEU A 1 85 ? 8.433 -0.363 -14.654 1.00 95.25 85 LEU A N 1
ATOM 690 C CA . LEU A 1 85 ? 9.510 0.595 -14.428 1.00 95.25 85 LEU A CA 1
ATOM 691 C C . LEU A 1 85 ? 9.205 1.905 -15.155 1.00 95.25 85 LEU A C 1
ATOM 693 O O . LEU A 1 85 ? 9.117 1.937 -16.379 1.00 95.25 85 LEU A O 1
ATOM 697 N N . GLU A 1 86 ? 9.091 2.978 -14.381 1.00 92.56 86 GLU A N 1
ATOM 698 C CA . GLU A 1 86 ? 8.944 4.347 -14.870 1.00 92.56 86 GLU A CA 1
ATOM 699 C C . GLU A 1 86 ? 10.290 5.070 -14.808 1.00 92.56 86 GLU A C 1
ATOM 701 O O . GLU A 1 86 ? 10.933 5.099 -13.753 1.00 92.56 86 GLU A O 1
ATOM 706 N N . THR A 1 87 ? 10.703 5.709 -15.897 1.00 88.69 87 THR A N 1
ATOM 707 C CA . THR A 1 87 ? 11.828 6.643 -15.900 1.00 88.69 87 THR A CA 1
ATOM 708 C C . THR A 1 87 ? 11.287 8.060 -15.724 1.00 88.69 87 THR A C 1
ATOM 710 O O . THR A 1 87 ? 10.415 8.534 -16.441 1.00 88.69 87 THR A O 1
ATOM 713 N N . LYS A 1 88 ? 11.724 8.744 -14.670 1.00 78.94 88 LYS A N 1
ATOM 714 C CA . LYS A 1 88 ? 11.065 9.975 -14.223 1.00 78.94 88 LYS A CA 1
ATOM 715 C C . LYS A 1 88 ? 11.246 11.120 -15.224 1.00 78.94 88 LYS A C 1
ATOM 717 O O . LYS A 1 88 ? 12.369 11.396 -15.597 1.00 78.94 88 LYS A O 1
ATOM 722 N N . GLY A 1 89 ? 10.190 11.889 -15.502 1.00 64.12 89 GLY A N 1
ATOM 723 C CA . GLY A 1 89 ? 10.230 13.281 -15.989 1.00 64.12 89 GLY A CA 1
ATOM 724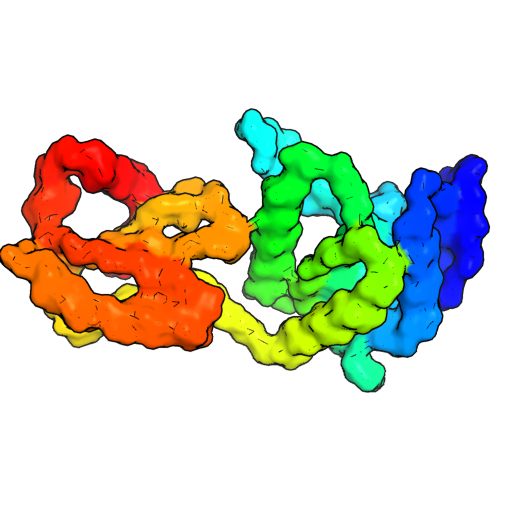 C C . GLY A 1 89 ? 9.536 14.241 -15.002 1.00 64.12 89 GLY A C 1
ATOM 725 O O . GLY A 1 89 ? 9.033 13.809 -13.962 1.00 64.12 89 GLY A O 1
ATOM 726 N N . TYR A 1 90 ? 9.489 15.553 -15.275 1.00 55.41 90 TYR A N 1
ATOM 727 C CA . TYR A 1 90 ? 8.633 16.461 -14.489 1.00 55.41 90 TYR A CA 1
ATOM 728 C C . TYR A 1 90 ? 7.156 16.198 -14.818 1.00 55.41 90 TYR A C 1
ATOM 730 O O . TYR A 1 90 ? 6.740 16.390 -15.959 1.00 55.41 90 TYR A O 1
ATOM 738 N N . ASP A 1 91 ? 6.365 15.799 -13.817 1.00 72.94 91 ASP A N 1
ATOM 739 C CA . ASP A 1 91 ? 4.930 15.549 -13.966 1.00 72.94 91 ASP A CA 1
ATOM 740 C C . ASP A 1 91 ? 4.127 16.069 -12.754 1.00 72.94 91 ASP A C 1
ATOM 742 O O . ASP A 1 91 ? 4.238 15.524 -11.651 1.00 72.94 91 ASP A O 1
ATOM 746 N N . PRO A 1 92 ? 3.263 17.083 -12.938 1.00 66.62 92 PRO A N 1
ATOM 747 C CA . PRO A 1 92 ? 2.350 17.575 -11.905 1.00 66.62 92 PRO A CA 1
ATOM 748 C C . PRO A 1 92 ? 1.368 16.525 -11.352 1.00 66.62 92 PRO A C 1
ATOM 750 O O . PRO A 1 92 ? 0.834 16.708 -10.259 1.00 66.62 92 PRO A O 1
ATOM 753 N N . ALA A 1 93 ? 1.095 15.443 -12.090 1.00 76.69 93 ALA A N 1
ATOM 754 C CA . ALA A 1 93 ? 0.215 14.346 -11.683 1.00 76.69 93 ALA A CA 1
ATOM 755 C C . ALA A 1 93 ? 0.973 13.134 -11.106 1.00 76.69 93 ALA A C 1
ATOM 757 O O . ALA A 1 93 ? 0.342 12.106 -10.844 1.00 76.69 93 ALA A O 1
ATOM 758 N N . ALA A 1 94 ? 2.289 13.252 -10.869 1.00 82.00 94 ALA A N 1
ATOM 759 C CA . ALA A 1 94 ? 3.158 12.139 -10.479 1.00 82.00 94 ALA A CA 1
ATOM 760 C C . ALA A 1 94 ? 2.598 11.315 -9.311 1.00 82.00 94 ALA A C 1
ATOM 762 O O . ALA A 1 94 ? 2.549 10.092 -9.393 1.00 82.00 94 ALA A O 1
ATOM 763 N N . ARG A 1 95 ? 2.103 11.967 -8.250 1.00 84.94 95 ARG A N 1
ATOM 764 C CA . ARG A 1 95 ? 1.560 11.256 -7.080 1.00 84.94 95 ARG A CA 1
ATOM 765 C C . ARG A 1 95 ? 0.340 10.400 -7.428 1.00 84.94 95 ARG A C 1
ATOM 767 O O . ARG A 1 95 ? 0.306 9.231 -7.076 1.00 84.94 95 ARG A O 1
ATOM 774 N N . ALA A 1 96 ? -0.616 10.946 -8.181 1.00 87.44 96 ALA A N 1
ATOM 775 C CA . ALA A 1 96 ? -1.830 10.218 -8.550 1.00 87.44 96 ALA A CA 1
ATOM 776 C C . ALA A 1 96 ? -1.543 9.020 -9.469 1.00 87.44 96 ALA A C 1
ATOM 778 O O . ALA A 1 96 ? -2.197 7.986 -9.339 1.00 87.44 96 ALA A O 1
ATOM 779 N N . LYS A 1 97 ? -0.554 9.140 -10.366 1.00 88.75 97 LYS A N 1
ATOM 780 C CA . LYS A 1 97 ? -0.090 8.023 -11.203 1.00 88.75 97 LYS A CA 1
ATOM 781 C C . LYS A 1 97 ? 0.590 6.939 -10.371 1.00 88.75 97 LYS A C 1
ATOM 783 O O . LYS A 1 97 ? 0.249 5.771 -10.511 1.00 88.75 97 LYS A O 1
ATOM 788 N N . VAL A 1 98 ? 1.483 7.336 -9.462 1.00 90.19 98 VAL A N 1
ATOM 789 C CA . VAL A 1 98 ? 2.158 6.429 -8.521 1.00 90.19 98 VAL A CA 1
ATOM 790 C C . VAL A 1 98 ? 1.145 5.662 -7.677 1.00 90.19 98 VAL A C 1
ATOM 792 O O . VAL A 1 98 ? 1.187 4.436 -7.628 1.00 90.19 98 VAL A O 1
ATOM 795 N N . ASP A 1 99 ? 0.185 6.360 -7.071 1.00 89.50 99 ASP A N 1
ATOM 796 C CA . ASP A 1 99 ? -0.852 5.730 -6.252 1.00 89.50 99 ASP A CA 1
ATOM 797 C C . ASP A 1 99 ? -1.751 4.801 -7.081 1.00 89.50 99 ASP A C 1
ATOM 799 O O . ASP A 1 99 ? -2.191 3.756 -6.599 1.00 89.50 99 ASP A O 1
ATOM 803 N N . ALA A 1 100 ? -2.023 5.136 -8.344 1.00 90.88 100 ALA A N 1
ATOM 804 C CA . ALA A 1 100 ? -2.747 4.248 -9.247 1.00 90.88 100 ALA A CA 1
ATOM 805 C C . ALA A 1 100 ? -1.945 2.990 -9.598 1.00 90.88 100 ALA A C 1
ATOM 807 O O . ALA A 1 100 ? -2.490 1.891 -9.514 1.00 90.88 100 ALA A O 1
ATOM 808 N N . ALA A 1 101 ? -0.658 3.130 -9.917 1.00 93.19 101 ALA A N 1
ATOM 809 C CA . ALA A 1 101 ? 0.224 2.010 -10.226 1.00 93.19 101 ALA A CA 1
ATOM 810 C C . ALA A 1 101 ? 0.353 1.049 -9.038 1.00 93.19 101 ALA A C 1
ATOM 812 O O . ALA A 1 101 ? 0.166 -0.156 -9.198 1.00 93.19 101 ALA A O 1
ATOM 813 N N . HIS A 1 102 ? 0.566 1.571 -7.825 1.00 91.62 102 HIS A N 1
ATOM 814 C CA . HIS A 1 102 ? 0.597 0.748 -6.614 1.00 91.62 102 HIS A CA 1
ATOM 815 C C . HIS A 1 102 ? -0.736 0.042 -6.348 1.00 91.62 102 HIS A C 1
ATOM 817 O O . HIS A 1 102 ? -0.738 -1.140 -6.001 1.00 91.62 102 HIS A O 1
ATOM 823 N N . ARG A 1 103 ? -1.878 0.721 -6.536 1.00 89.50 103 ARG A N 1
ATOM 824 C CA . ARG A 1 103 ? -3.202 0.089 -6.390 1.00 89.50 103 ARG A CA 1
ATOM 825 C C . ARG A 1 103 ? -3.421 -1.023 -7.409 1.00 89.50 103 ARG A C 1
ATOM 827 O O . ARG A 1 103 ? -3.933 -2.076 -7.039 1.00 89.50 103 ARG A O 1
ATOM 834 N N . TRP A 1 104 ? -3.022 -0.801 -8.657 1.00 92.94 104 TRP A N 1
ATOM 835 C CA . TRP A 1 104 ? -3.124 -1.795 -9.719 1.00 92.94 104 TRP A CA 1
ATOM 836 C C . TRP A 1 104 ? -2.255 -3.020 -9.417 1.00 92.94 104 TRP A C 1
ATOM 838 O O . TRP A 1 104 ? -2.765 -4.136 -9.412 1.00 92.94 104 TRP A O 1
ATOM 848 N N . VAL A 1 105 ? -0.987 -2.815 -9.037 1.00 93.19 105 VAL A N 1
ATOM 849 C CA . VAL A 1 105 ? -0.076 -3.902 -8.637 1.00 93.19 105 VAL A CA 1
ATOM 850 C C . VAL A 1 105 ? -0.644 -4.696 -7.461 1.00 93.19 105 VAL A C 1
ATOM 852 O O . VAL A 1 105 ? -0.652 -5.924 -7.493 1.00 93.19 105 VAL A O 1
ATOM 855 N N . ALA A 1 106 ? -1.164 -4.016 -6.436 1.00 88.44 106 ALA A N 1
ATOM 856 C CA . ALA A 1 106 ? -1.770 -4.679 -5.287 1.00 88.44 106 ALA A CA 1
ATOM 857 C C . ALA A 1 106 ? -3.001 -5.516 -5.676 1.00 88.44 106 ALA A C 1
ATOM 859 O O . ALA A 1 106 ? -3.184 -6.605 -5.137 1.00 88.44 106 ALA A O 1
ATOM 860 N N . ALA A 1 107 ? -3.833 -5.024 -6.598 1.00 87.88 107 ALA A N 1
ATOM 861 C CA . ALA A 1 107 ? -5.015 -5.738 -7.072 1.00 87.88 107 ALA A CA 1
ATOM 862 C C . ALA A 1 107 ? -4.641 -6.994 -7.870 1.00 87.88 107 ALA A C 1
ATOM 864 O O . ALA A 1 107 ? -5.122 -8.076 -7.547 1.00 87.88 107 ALA A O 1
ATOM 865 N N . VAL A 1 108 ? -3.729 -6.870 -8.838 1.00 90.75 108 VAL A N 1
ATOM 866 C CA . VAL A 1 108 ? -3.272 -7.997 -9.666 1.00 90.75 108 VAL A CA 1
ATOM 867 C C . VAL A 1 108 ? -2.575 -9.063 -8.820 1.00 90.75 108 VAL A C 1
ATOM 869 O O . VAL A 1 108 ? -2.844 -10.253 -8.968 1.00 90.75 108 VAL A O 1
ATOM 872 N N . ASN A 1 109 ? -1.736 -8.645 -7.868 1.00 90.69 109 ASN A N 1
ATOM 873 C CA . ASN A 1 109 ? -1.085 -9.569 -6.939 1.00 90.69 109 ASN A CA 1
ATOM 874 C C . ASN A 1 109 ? -2.083 -10.282 -6.016 1.00 90.69 109 ASN A C 1
ATOM 876 O O . ASN A 1 109 ? -1.854 -11.434 -5.657 1.00 90.69 109 ASN A O 1
ATOM 880 N N . ALA A 1 110 ? -3.167 -9.611 -5.612 1.00 84.88 110 ALA A N 1
ATOM 881 C CA . ALA A 1 110 ? -4.218 -10.221 -4.802 1.00 84.88 110 ALA A CA 1
ATOM 882 C C . ALA A 1 110 ? -5.090 -11.197 -5.609 1.00 84.88 110 ALA A C 1
ATOM 884 O O . ALA A 1 110 ? -5.580 -12.171 -5.043 1.00 84.88 110 ALA A O 1
ATOM 885 N N . GLU A 1 111 ? -5.280 -10.945 -6.906 1.00 87.50 111 GLU A N 1
ATOM 886 C CA . GLU A 1 111 ? -5.979 -11.853 -7.820 1.00 87.50 111 GLU A CA 1
ATOM 887 C C . GLU A 1 111 ? -5.160 -13.123 -8.102 1.00 87.50 111 GLU A C 1
ATOM 889 O O . GLU A 1 111 ? -5.705 -14.223 -8.141 1.00 87.50 111 GLU A O 1
ATOM 894 N N . GLY A 1 112 ? -3.839 -12.985 -8.264 1.00 84.94 112 GLY A N 1
ATOM 895 C CA . GLY A 1 112 ? -2.897 -14.106 -8.366 1.00 84.94 112 GLY A CA 1
ATOM 896 C C . GLY A 1 112 ? -2.868 -14.836 -9.717 1.00 84.94 112 GLY A C 1
ATOM 897 O O . GLY A 1 112 ? -2.022 -15.704 -9.918 1.00 84.94 112 GLY A O 1
ATOM 898 N N . SER A 1 113 ? -3.737 -14.474 -10.663 1.00 87.88 113 SER A N 1
ATOM 899 C CA . SER A 1 113 ? -3.870 -15.083 -11.999 1.00 87.88 113 SER A CA 1
ATOM 900 C C . SER A 1 113 ? -2.791 -14.648 -13.004 1.00 87.88 113 SER A C 1
ATOM 902 O O . SER A 1 113 ? -2.584 -15.317 -14.016 1.00 87.88 113 SER A O 1
ATOM 904 N N . HIS A 1 114 ? -2.075 -13.553 -12.729 1.00 87.88 114 HIS A N 1
ATOM 905 C CA . HIS A 1 114 ? -1.162 -12.903 -13.681 1.00 87.88 114 HIS A CA 1
ATOM 906 C C . HIS A 1 114 ? 0.302 -12.862 -13.214 1.00 87.88 114 HIS A C 1
ATOM 908 O O . HIS A 1 114 ? 1.080 -12.019 -13.667 1.00 87.88 114 HIS A O 1
ATOM 914 N N . GLY A 1 115 ? 0.688 -13.766 -12.309 1.00 90.38 115 GLY A N 1
ATOM 915 C CA . GLY A 1 115 ? 2.006 -13.750 -11.670 1.00 90.38 115 GLY A CA 1
ATOM 916 C C . GLY A 1 115 ? 2.168 -12.578 -10.698 1.00 90.38 115 GLY A C 1
ATOM 917 O O . GLY A 1 115 ? 1.207 -11.882 -10.372 1.00 90.38 115 GLY A O 1
ATOM 918 N N . ARG A 1 116 ? 3.393 -12.368 -10.207 1.00 94.00 116 ARG A N 1
ATOM 919 C CA . ARG A 1 116 ? 3.695 -11.270 -9.283 1.00 94.00 116 ARG A CA 1
ATOM 920 C C . ARG A 1 116 ? 4.189 -10.032 -10.012 1.00 94.00 116 ARG A C 1
ATOM 922 O O . ARG A 1 116 ? 5.009 -10.123 -10.923 1.00 94.00 116 ARG A O 1
ATOM 929 N N . TRP A 1 117 ? 3.718 -8.884 -9.553 1.00 96.44 117 TRP A N 1
ATOM 930 C CA . TRP A 1 117 ? 4.025 -7.574 -10.095 1.00 96.44 117 TRP A CA 1
ATOM 931 C C . TRP A 1 117 ? 4.663 -6.673 -9.041 1.00 96.44 117 TRP A C 1
ATOM 933 O O . TRP A 1 117 ? 4.309 -6.732 -7.863 1.00 96.44 117 TRP A O 1
ATOM 943 N N . ALA A 1 118 ? 5.585 -5.824 -9.483 1.00 96.25 118 ALA A N 1
ATOM 944 C CA . ALA A 1 118 ? 6.177 -4.744 -8.701 1.00 96.25 118 ALA A CA 1
ATOM 945 C C . ALA A 1 118 ? 6.142 -3.438 -9.510 1.00 96.25 118 ALA A C 1
ATOM 947 O O . ALA A 1 118 ? 6.057 -3.461 -10.737 1.00 96.25 118 ALA A O 1
ATOM 948 N N . TYR A 1 119 ? 6.227 -2.295 -8.828 1.00 95.69 119 TYR A N 1
ATOM 949 C CA . TYR A 1 119 ? 6.298 -0.970 -9.452 1.00 95.69 119 TYR A CA 1
ATOM 950 C C . TYR A 1 119 ? 7.471 -0.172 -8.886 1.00 95.69 119 TYR A C 1
ATOM 952 O O . TYR A 1 119 ? 7.679 -0.162 -7.667 1.00 95.69 119 TYR A O 1
ATOM 960 N N . ARG A 1 120 ? 8.241 0.495 -9.755 1.00 94.62 120 ARG A N 1
ATOM 961 C CA . ARG A 1 120 ? 9.351 1.377 -9.368 1.00 94.62 120 ARG A CA 1
ATOM 962 C C . ARG A 1 120 ? 9.458 2.584 -10.290 1.00 94.62 120 ARG A C 1
ATOM 964 O O . ARG A 1 120 ? 9.235 2.481 -11.491 1.00 94.62 120 ARG A O 1
ATOM 971 N N . ILE A 1 121 ? 9.896 3.700 -9.713 1.00 91.94 121 ILE A N 1
ATOM 972 C CA . ILE A 1 121 ? 10.361 4.870 -10.458 1.00 91.94 121 ILE A CA 1
ATOM 973 C C . ILE A 1 121 ? 11.877 4.941 -10.342 1.00 91.94 121 ILE A C 1
ATOM 975 O O . ILE A 1 121 ? 12.425 4.790 -9.250 1.00 91.94 121 ILE A O 1
ATOM 979 N N . VAL A 1 122 ? 12.541 5.250 -11.449 1.00 90.19 122 VAL A N 1
ATOM 980 C CA . VAL A 1 122 ? 13.967 5.543 -11.494 1.00 90.19 122 VAL A CA 1
ATOM 981 C C . VAL A 1 122 ? 14.194 6.962 -12.013 1.00 90.19 122 VAL A C 1
ATOM 983 O O . VAL A 1 122 ? 13.623 7.371 -13.019 1.00 90.19 122 VAL A O 1
ATOM 986 N N . SER A 1 123 ? 14.997 7.754 -11.295 1.00 85.75 123 SER A N 1
ATOM 987 C CA . SER A 1 123 ? 15.287 9.154 -11.671 1.00 85.75 123 SER A CA 1
ATOM 988 C C . SER A 1 123 ? 16.641 9.325 -12.365 1.00 85.75 123 SER A C 1
ATOM 990 O O . SER A 1 123 ? 16.934 10.398 -12.883 1.00 85.75 123 SER A O 1
ATOM 992 N N . SER A 1 124 ? 17.468 8.279 -12.374 1.00 86.56 124 SER A N 1
ATOM 993 C CA . SER A 1 124 ? 18.767 8.236 -13.039 1.00 86.56 124 SER A CA 1
ATOM 994 C C . SER A 1 124 ? 19.018 6.826 -13.575 1.00 86.56 124 SER A C 1
ATOM 996 O O . SER A 1 124 ? 18.869 5.868 -12.817 1.00 86.56 124 SER A O 1
ATOM 998 N N . PRO A 1 125 ? 19.453 6.656 -14.835 1.00 86.00 125 PRO A N 1
ATOM 999 C CA . PRO A 1 125 ? 19.778 5.339 -15.387 1.00 86.00 125 PRO A CA 1
ATOM 1000 C C . PRO A 1 125 ? 20.731 4.505 -14.525 1.00 86.00 125 PRO A C 1
ATOM 1002 O O . PRO A 1 125 ? 20.583 3.291 -14.442 1.00 86.00 125 PRO A O 1
ATOM 1005 N N . ASN A 1 126 ? 21.668 5.152 -13.831 1.00 89.75 126 ASN A N 1
ATOM 1006 C CA . ASN A 1 126 ? 22.653 4.468 -12.990 1.00 89.75 126 ASN A CA 1
ATOM 1007 C C . ASN A 1 126 ? 22.029 3.754 -11.780 1.00 89.75 126 ASN A C 1
ATOM 1009 O O . ASN A 1 126 ? 22.660 2.866 -11.212 1.00 89.75 126 ASN A O 1
ATOM 1013 N N . ASP A 1 127 ? 20.801 4.111 -11.397 1.00 92.62 127 ASP A N 1
ATOM 1014 C CA . ASP A 1 127 ? 20.097 3.498 -10.269 1.00 92.62 127 ASP A CA 1
ATOM 1015 C C . ASP A 1 127 ? 19.323 2.237 -10.689 1.00 92.62 127 ASP A C 1
ATOM 1017 O O . ASP A 1 127 ? 18.859 1.484 -9.830 1.00 92.62 127 ASP A O 1
ATOM 1021 N N . VAL A 1 128 ? 19.195 1.966 -11.998 1.00 94.06 128 VAL A N 1
ATOM 1022 C CA . VAL A 1 128 ? 18.459 0.805 -12.527 1.00 94.06 128 VAL A CA 1
ATOM 1023 C C . VAL A 1 128 ? 18.922 -0.506 -11.882 1.00 94.06 128 VAL A C 1
ATOM 1025 O O . VAL A 1 128 ? 18.062 -1.228 -11.377 1.00 94.06 128 VAL A O 1
ATOM 1028 N N . PRO A 1 129 ? 20.230 -0.821 -11.764 1.00 95.62 129 PRO A N 1
ATOM 1029 C CA . PRO A 1 129 ? 20.662 -2.067 -11.127 1.00 95.62 129 PRO A CA 1
ATOM 1030 C C . PRO A 1 129 ? 20.205 -2.224 -9.668 1.00 95.62 129 PRO A C 1
ATOM 1032 O O . PRO A 1 129 ? 19.900 -3.345 -9.246 1.00 95.62 129 PRO A O 1
ATOM 1035 N N . ALA A 1 130 ? 20.146 -1.128 -8.903 1.00 96.12 130 ALA A N 1
ATOM 1036 C CA . ALA A 1 130 ? 19.677 -1.126 -7.516 1.00 96.12 130 ALA A CA 1
ATOM 1037 C C . ALA A 1 130 ? 18.150 -1.283 -7.442 1.00 96.12 130 ALA A C 1
ATOM 1039 O O . ALA A 1 130 ? 17.633 -2.035 -6.613 1.00 96.12 130 ALA A O 1
ATOM 1040 N N . VAL A 1 131 ? 17.428 -0.632 -8.356 1.00 96.06 131 VAL A N 1
ATOM 1041 C CA . VAL A 1 131 ? 15.973 -0.757 -8.500 1.00 96.06 131 VAL A CA 1
ATOM 1042 C C . VAL A 1 131 ? 15.572 -2.193 -8.854 1.00 96.06 131 VAL A C 1
ATOM 1044 O O . VAL A 1 131 ? 14.660 -2.733 -8.226 1.00 96.06 131 VAL A O 1
ATOM 1047 N N . LEU A 1 132 ? 16.282 -2.842 -9.785 1.00 97.50 132 LEU A N 1
ATOM 1048 C CA . LEU A 1 132 ? 16.062 -4.250 -10.135 1.00 97.50 132 LEU A CA 1
ATOM 1049 C C . LEU A 1 132 ? 16.311 -5.167 -8.930 1.00 97.50 132 LEU A C 1
ATOM 1051 O O . LEU A 1 132 ? 15.491 -6.038 -8.652 1.00 97.50 132 LEU A O 1
ATOM 1055 N N . ALA A 1 133 ? 17.393 -4.940 -8.174 1.00 97.06 133 ALA A N 1
ATOM 1056 C CA . ALA A 1 133 ? 17.689 -5.713 -6.964 1.00 97.06 133 ALA A CA 1
ATOM 1057 C C . ALA A 1 133 ? 16.552 -5.620 -5.932 1.00 97.06 133 ALA A C 1
ATOM 1059 O O . ALA A 1 133 ? 16.086 -6.637 -5.419 1.00 97.06 133 ALA A O 1
ATOM 1060 N N . SER A 1 134 ? 16.074 -4.400 -5.661 1.00 96.31 134 SER A N 1
ATOM 1061 C CA . SER A 1 134 ? 14.961 -4.160 -4.737 1.00 96.31 134 SER A CA 1
ATOM 1062 C C . SER A 1 134 ? 13.656 -4.800 -5.218 1.00 96.31 134 SER A C 1
ATOM 1064 O O . SER A 1 134 ? 12.927 -5.376 -4.411 1.00 96.31 134 SER A O 1
ATOM 1066 N N . ALA A 1 135 ? 13.355 -4.719 -6.517 1.00 96.75 135 ALA A N 1
ATOM 1067 C CA . ALA A 1 135 ? 12.159 -5.330 -7.089 1.00 96.75 135 ALA A CA 1
ATOM 1068 C C . ALA A 1 135 ? 12.200 -6.861 -6.986 1.00 96.75 135 ALA A C 1
ATOM 1070 O O . ALA A 1 135 ? 11.211 -7.468 -6.588 1.00 96.75 135 ALA A O 1
ATOM 1071 N N . ILE A 1 136 ? 13.347 -7.486 -7.270 1.00 97.44 136 ILE A N 1
ATOM 1072 C CA . ILE A 1 136 ? 13.523 -8.939 -7.129 1.00 97.44 136 ILE A CA 1
ATOM 1073 C C . ILE A 1 136 ? 13.319 -9.371 -5.679 1.00 97.44 136 ILE A C 1
ATOM 1075 O O . ILE A 1 136 ? 12.576 -10.317 -5.440 1.00 97.44 136 ILE A O 1
ATOM 1079 N N . ALA A 1 137 ? 13.910 -8.659 -4.715 1.00 95.19 137 ALA A N 1
ATOM 1080 C CA . ALA A 1 137 ? 13.716 -8.951 -3.295 1.00 95.19 137 ALA A CA 1
ATOM 1081 C C . ALA A 1 137 ? 12.235 -8.868 -2.872 1.00 95.19 137 ALA A C 1
ATOM 1083 O O . ALA A 1 137 ? 11.765 -9.697 -2.098 1.00 95.19 137 ALA A O 1
ATOM 1084 N N . GLU A 1 138 ? 11.471 -7.904 -3.397 1.00 92.56 138 GLU A N 1
ATOM 1085 C CA . GLU A 1 138 ? 10.024 -7.814 -3.148 1.00 92.56 138 GLU A CA 1
ATOM 1086 C C . GLU A 1 138 ? 9.249 -8.973 -3.796 1.00 92.56 138 GLU A C 1
ATOM 1088 O O . GLU A 1 138 ? 8.353 -9.548 -3.172 1.00 92.56 138 GLU A O 1
ATOM 1093 N N . LEU A 1 139 ? 9.592 -9.321 -5.039 1.00 93.75 139 LEU A N 1
ATOM 1094 C CA . LEU A 1 139 ? 8.945 -10.373 -5.829 1.00 93.75 139 LEU A CA 1
ATOM 1095 C C . LEU A 1 139 ? 9.242 -11.791 -5.315 1.00 93.75 139 LEU A C 1
ATOM 1097 O O . LEU A 1 139 ? 8.453 -12.702 -5.566 1.00 93.75 139 LEU A O 1
ATOM 1101 N N . THR A 1 140 ? 10.329 -11.987 -4.567 1.00 93.31 140 THR A N 1
ATOM 1102 C CA . THR A 1 140 ? 10.668 -13.269 -3.924 1.00 93.31 140 THR A CA 1
ATOM 1103 C C . THR A 1 140 ? 10.211 -13.359 -2.472 1.00 93.31 140 THR A C 1
ATOM 1105 O O . THR A 1 140 ? 9.961 -14.461 -1.986 1.00 93.31 140 THR A O 1
ATOM 1108 N N . ALA A 1 141 ? 10.057 -12.229 -1.775 1.00 87.75 141 ALA A N 1
ATOM 1109 C CA . ALA A 1 141 ? 9.538 -12.207 -0.409 1.00 87.75 141 ALA A CA 1
ATOM 1110 C C . ALA A 1 141 ? 8.110 -12.779 -0.344 1.00 87.75 141 ALA A C 1
ATOM 1112 O O . ALA A 1 141 ? 7.350 -12.602 -1.293 1.00 87.75 141 ALA A O 1
ATOM 1113 N N . PRO A 1 142 ? 7.681 -13.415 0.759 1.00 81.06 142 PRO A N 1
ATOM 1114 C CA . PRO A 1 142 ? 6.281 -13.801 0.916 1.00 81.06 142 PRO A CA 1
ATOM 1115 C C . PRO A 1 142 ? 5.352 -12.583 0.732 1.00 81.06 142 PRO A C 1
ATOM 1117 O O . PRO A 1 142 ? 5.772 -11.451 0.997 1.00 81.06 142 PRO A O 1
ATOM 1120 N N . PRO A 1 143 ? 4.099 -12.778 0.274 1.00 71.00 143 PRO A N 1
ATOM 1121 C CA . PRO A 1 143 ? 3.163 -11.676 0.086 1.00 71.00 143 PRO A CA 1
ATOM 1122 C C . PRO A 1 143 ? 3.062 -10.843 1.364 1.00 71.00 143 PRO A C 1
ATOM 1124 O O . PRO A 1 143 ? 2.716 -11.372 2.422 1.00 71.00 143 PRO A O 1
ATOM 1127 N N . ARG A 1 144 ? 3.363 -9.541 1.275 1.00 70.19 144 ARG A N 1
ATOM 1128 C CA . ARG A 1 144 ? 3.150 -8.641 2.411 1.00 70.19 144 ARG A CA 1
ATOM 1129 C C . ARG A 1 144 ? 1.660 -8.637 2.747 1.00 70.19 144 ARG A C 1
ATOM 1131 O O . ARG A 1 144 ? 0.834 -8.490 1.837 1.00 70.19 144 ARG A O 1
ATOM 1138 N N . PRO A 1 145 ? 1.283 -8.806 4.018 1.00 73.25 145 PRO A N 1
ATOM 1139 C CA . PRO A 1 145 ? -0.118 -8.837 4.363 1.00 73.25 145 PRO A CA 1
ATOM 1140 C C . PRO A 1 145 ? -0.728 -7.441 4.162 1.00 73.25 145 PRO A C 1
ATOM 1142 O O . PRO A 1 145 ? -0.198 -6.429 4.603 1.00 73.25 145 PRO A O 1
ATOM 1145 N N . SER A 1 146 ? -1.838 -7.372 3.425 1.00 83.38 146 SER A N 1
ATOM 1146 C CA . SER A 1 146 ? -2.459 -6.092 3.054 1.00 83.38 146 SER A CA 1
ATOM 1147 C C . SER A 1 146 ? -2.968 -5.299 4.268 1.00 83.38 146 SER A C 1
ATOM 1149 O O . SER A 1 146 ? -3.346 -5.889 5.278 1.00 83.38 146 SER A O 1
ATOM 1151 N N . TRP A 1 147 ? -3.152 -3.982 4.122 1.00 89.75 147 TRP A N 1
ATOM 1152 C CA . TRP A 1 147 ? -3.848 -3.150 5.120 1.00 89.75 147 TRP A CA 1
ATOM 1153 C C . TRP A 1 147 ? -5.233 -3.703 5.509 1.00 89.75 147 TRP A C 1
ATOM 1155 O O . TRP A 1 147 ? -5.687 -3.522 6.633 1.00 89.75 147 TRP A O 1
ATOM 1165 N N . ARG A 1 148 ? -5.910 -4.422 4.599 1.00 89.81 148 ARG A N 1
ATOM 1166 C CA . ARG A 1 148 ? -7.182 -5.102 4.896 1.00 89.81 148 ARG A CA 1
ATOM 1167 C C . ARG A 1 148 ? -6.992 -6.277 5.847 1.00 89.81 148 ARG A C 1
ATOM 1169 O O . ARG A 1 148 ? -7.868 -6.546 6.658 1.00 89.81 148 ARG A O 1
ATOM 1176 N N . ALA A 1 149 ? -5.871 -6.986 5.737 1.00 90.56 149 ALA A N 1
ATOM 1177 C CA . ALA A 1 149 ? -5.511 -8.035 6.680 1.00 90.56 149 ALA A CA 1
ATOM 1178 C C . ALA A 1 149 ? -5.170 -7.435 8.053 1.00 90.56 149 ALA A C 1
ATOM 1180 O O . ALA A 1 149 ? -5.662 -7.952 9.051 1.00 90.56 149 ALA A O 1
ATOM 1181 N N . ALA A 1 150 ? -4.459 -6.300 8.091 1.00 94.00 150 ALA A N 1
ATOM 1182 C CA . ALA A 1 150 ? -4.212 -5.548 9.323 1.00 94.00 150 ALA A CA 1
ATOM 1183 C C . ALA A 1 150 ? -5.524 -5.101 9.992 1.00 94.00 150 ALA A C 1
ATOM 1185 O O . ALA A 1 150 ? -5.730 -5.334 11.180 1.00 94.00 150 ALA A O 1
ATOM 1186 N N . LEU A 1 151 ? -6.458 -4.540 9.213 1.00 95.81 151 LEU A N 1
ATOM 1187 C CA . LEU A 1 151 ? -7.776 -4.141 9.708 1.00 95.81 151 LEU A CA 1
ATOM 1188 C C . LEU A 1 151 ? -8.574 -5.337 10.240 1.00 95.81 151 LEU A C 1
ATOM 1190 O O . LEU A 1 151 ? -9.124 -5.251 11.329 1.00 95.81 151 LEU A O 1
ATOM 1194 N N . ARG A 1 152 ? -8.608 -6.470 9.524 1.00 95.38 152 ARG A N 1
ATOM 1195 C CA . ARG A 1 152 ? -9.272 -7.689 10.023 1.00 95.38 152 ARG A CA 1
ATOM 1196 C C . ARG A 1 152 ? -8.666 -8.162 11.341 1.00 95.38 152 ARG A C 1
ATOM 1198 O O . ARG A 1 152 ? -9.405 -8.422 12.284 1.00 95.38 152 ARG A O 1
ATOM 1205 N N . ARG A 1 153 ? -7.332 -8.196 11.428 1.00 96.19 153 ARG A N 1
ATOM 1206 C CA . ARG A 1 153 ? -6.614 -8.559 12.654 1.00 96.19 153 ARG A CA 1
ATOM 1207 C C . ARG A 1 153 ? -6.957 -7.617 13.808 1.00 96.19 153 ARG A C 1
ATOM 1209 O O . ARG A 1 153 ? -7.103 -8.069 14.942 1.00 96.19 153 ARG A O 1
ATOM 1216 N N . PHE A 1 154 ? -7.103 -6.325 13.519 1.00 97.88 154 PHE A N 1
ATOM 1217 C CA . PHE A 1 154 ? -7.501 -5.319 14.496 1.00 97.88 154 PHE A CA 1
ATOM 1218 C C . PHE A 1 154 ? -8.945 -5.521 14.969 1.00 97.88 154 PHE A C 1
ATOM 1220 O O . PHE A 1 154 ? -9.175 -5.557 16.173 1.00 97.88 154 PHE A O 1
ATOM 1227 N N . VAL A 1 155 ? -9.896 -5.746 14.057 1.00 98.00 155 VAL A N 1
ATOM 1228 C CA . VAL A 1 155 ? -11.302 -6.041 14.396 1.00 98.00 155 VAL A CA 1
ATOM 1229 C C . VAL A 1 155 ? -11.405 -7.286 15.281 1.00 98.00 155 VAL A C 1
ATOM 1231 O O . VAL A 1 155 ? -12.081 -7.260 16.306 1.00 98.00 155 VAL A O 1
ATOM 1234 N N . GLU A 1 156 ? -10.692 -8.362 14.942 1.00 97.75 156 GLU A N 1
ATOM 1235 C CA . GLU A 1 156 ? -10.621 -9.574 15.771 1.00 97.75 156 GLU A CA 1
ATOM 1236 C C . GLU A 1 156 ? -10.061 -9.288 17.170 1.00 97.75 156 GLU A C 1
ATOM 1238 O O . GLU A 1 156 ? -10.576 -9.804 18.162 1.00 97.75 156 GLU A O 1
ATOM 1243 N N . ALA A 1 157 ? -9.028 -8.448 17.269 1.00 97.94 157 ALA A N 1
ATOM 1244 C CA . ALA A 1 157 ? -8.444 -8.068 18.549 1.00 97.94 157 ALA A CA 1
ATOM 1245 C C . ALA A 1 157 ? -9.391 -7.198 19.393 1.00 97.94 157 ALA A C 1
ATOM 1247 O O . ALA A 1 157 ? -9.463 -7.398 20.603 1.00 97.94 157 ALA A O 1
ATOM 1248 N N . MET A 1 158 ? -10.144 -6.280 18.776 1.00 98.25 158 MET A N 1
ATOM 1249 C CA . MET A 1 158 ? -11.161 -5.484 19.476 1.00 98.25 158 MET A CA 1
ATOM 1250 C C . MET A 1 158 ? -12.301 -6.369 19.981 1.00 98.25 158 MET A C 1
ATOM 1252 O O . MET A 1 158 ? -12.688 -6.255 21.143 1.00 98.25 158 MET A O 1
ATOM 1256 N N . ARG A 1 159 ? -12.780 -7.313 19.158 1.00 97.56 159 ARG A N 1
ATOM 1257 C CA . ARG A 1 159 ? -13.791 -8.301 19.572 1.00 97.56 159 ARG A CA 1
ATOM 1258 C C . ARG A 1 159 ? -13.310 -9.133 20.759 1.00 97.56 159 ARG A C 1
ATOM 1260 O O . ARG A 1 159 ? -14.057 -9.332 21.708 1.00 97.56 159 ARG A O 1
ATOM 1267 N N . ALA A 1 160 ? -12.054 -9.578 20.738 1.00 97.75 160 ALA A N 1
ATOM 1268 C CA . ALA A 1 160 ? -11.472 -10.337 21.843 1.00 97.75 160 ALA A CA 1
ATOM 1269 C C . ALA A 1 160 ? -11.280 -9.503 23.124 1.00 97.75 160 ALA A C 1
ATOM 1271 O O . ALA A 1 160 ? -11.395 -10.044 24.221 1.00 97.75 160 ALA A O 1
ATOM 1272 N N . LEU A 1 161 ? -10.972 -8.208 22.999 1.00 97.44 161 LEU A N 1
ATOM 1273 C CA . LEU A 1 161 ? -10.723 -7.318 24.137 1.00 97.44 161 LEU A CA 1
ATOM 1274 C C . LEU A 1 161 ? -12.010 -6.901 24.862 1.00 97.44 161 LEU A C 1
ATOM 1276 O O . LEU A 1 161 ? -12.009 -6.792 26.088 1.00 97.44 161 LEU A O 1
ATOM 1280 N N . TYR A 1 162 ? -13.077 -6.636 24.109 1.00 97.12 162 TYR A N 1
ATOM 1281 C CA . TYR A 1 162 ? -14.296 -6.018 24.634 1.00 97.12 162 TYR A CA 1
ATOM 1282 C C . TYR A 1 162 ? -15.507 -6.957 24.672 1.00 97.12 162 TYR A C 1
ATOM 1284 O O . TYR A 1 162 ? -16.440 -6.685 25.425 1.00 97.12 162 TYR A O 1
ATOM 1292 N N . GLY A 1 163 ? -15.501 -8.061 23.916 1.00 95.94 163 GLY A N 1
ATOM 1293 C CA . GLY A 1 163 ? -16.627 -8.996 23.853 1.00 95.94 163 GLY A CA 1
ATOM 1294 C C . GLY A 1 163 ? -17.931 -8.281 23.496 1.00 95.94 163 GLY A C 1
ATOM 1295 O O . GLY A 1 163 ? -17.961 -7.486 22.558 1.00 95.94 163 GLY A O 1
ATOM 1296 N N . ASP A 1 164 ? -18.972 -8.512 24.295 1.00 94.94 164 ASP A N 1
ATOM 1297 C CA . ASP A 1 164 ? -20.293 -7.884 24.136 1.00 94.94 164 ASP A CA 1
ATOM 1298 C C . ASP A 1 164 ? -20.276 -6.355 24.326 1.00 94.94 164 ASP A C 1
ATOM 1300 O O . ASP A 1 164 ? -21.223 -5.675 23.949 1.00 94.94 164 ASP A O 1
ATOM 1304 N N . GLY A 1 165 ? -19.206 -5.795 24.903 1.00 96.44 165 GLY A N 1
ATOM 1305 C CA . GLY A 1 165 ? -19.033 -4.348 25.045 1.00 96.44 165 GLY A CA 1
ATOM 1306 C C . GLY A 1 165 ? -18.580 -3.639 23.764 1.00 96.44 165 GLY A C 1
ATOM 1307 O O . GLY A 1 165 ? -18.587 -2.407 23.730 1.00 96.44 165 GLY A O 1
ATOM 1308 N N . LEU A 1 166 ? -18.173 -4.379 22.725 1.00 97.94 166 LEU A N 1
ATOM 1309 C CA . LEU A 1 166 ? -17.869 -3.817 21.409 1.00 97.94 166 LEU A CA 1
ATOM 1310 C C . LEU A 1 166 ? -19.144 -3.728 20.576 1.00 97.94 166 LEU A C 1
ATOM 1312 O O . LEU A 1 166 ? -19.707 -4.749 20.193 1.00 97.94 166 LEU A O 1
ATOM 1316 N N . VAL A 1 167 ? -19.533 -2.510 20.213 1.00 97.38 167 VAL A N 1
ATOM 1317 C CA . VAL A 1 167 ? -20.658 -2.279 19.301 1.00 97.38 167 VAL A CA 1
ATOM 1318 C C . VAL A 1 167 ? -20.216 -2.429 17.855 1.00 97.38 167 VAL A C 1
ATOM 1320 O O . VAL A 1 167 ? -20.874 -3.118 17.082 1.00 97.38 167 VAL A O 1
ATOM 1323 N N . ASP A 1 168 ? -19.113 -1.780 17.472 1.00 97.31 168 ASP A N 1
ATOM 1324 C CA . ASP A 1 168 ? -18.600 -1.832 16.102 1.00 97.31 168 ASP A CA 1
ATOM 1325 C C . ASP A 1 168 ? -17.143 -1.365 16.015 1.00 97.31 168 ASP A C 1
ATOM 1327 O O . ASP A 1 168 ? -16.630 -0.655 16.882 1.00 97.31 168 ASP A O 1
ATOM 1331 N N . VAL A 1 169 ? -16.488 -1.717 14.913 1.00 98.06 169 VAL A N 1
ATOM 1332 C CA . VAL A 1 169 ? -15.273 -1.056 14.445 1.00 98.06 169 VAL A CA 1
ATOM 1333 C C . VAL A 1 169 ? -15.574 -0.432 13.090 1.00 98.06 169 VAL A C 1
ATOM 1335 O O . VAL A 1 169 ? -15.842 -1.130 12.115 1.00 98.06 169 VAL A O 1
ATOM 1338 N N . VAL A 1 170 ? -15.482 0.890 13.007 1.00 97.81 170 VAL A N 1
ATOM 1339 C CA . VAL A 1 170 ? -15.819 1.647 11.801 1.00 97.81 170 VAL A CA 1
ATOM 1340 C C . VAL A 1 170 ? -14.543 2.170 11.152 1.00 97.81 170 VAL A C 1
ATOM 1342 O O . VAL A 1 170 ? -13.882 3.052 11.697 1.00 97.81 170 VAL A O 1
ATOM 1345 N N . LEU A 1 171 ? -14.202 1.665 9.965 1.00 97.75 171 LEU A N 1
ATOM 1346 C CA . LEU A 1 171 ? -13.158 2.262 9.128 1.00 97.75 171 LEU A CA 1
ATOM 1347 C C . LEU A 1 171 ? -13.673 3.589 8.578 1.00 97.75 171 LEU A C 1
ATOM 1349 O O . LEU A 1 171 ? -14.727 3.620 7.945 1.00 97.75 171 LEU A O 1
ATOM 1353 N N . TYR A 1 172 ? -12.906 4.657 8.734 1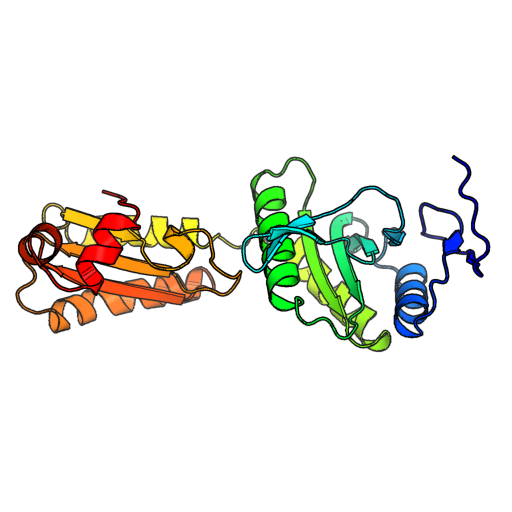.00 95.50 172 TYR A N 1
ATOM 1354 C CA . TYR A 1 172 ? -13.190 5.951 8.126 1.00 95.50 172 TYR A CA 1
ATOM 1355 C C . TYR A 1 172 ? -11.970 6.466 7.353 1.00 95.50 172 TYR A C 1
ATOM 1357 O O . TYR A 1 172 ? -11.076 5.702 6.980 1.00 95.50 172 TYR A O 1
ATOM 1365 N N . GLY A 1 173 ? -11.981 7.749 6.997 1.00 92.81 173 GLY A N 1
ATOM 1366 C CA . GLY A 1 173 ? -10.857 8.370 6.307 1.00 92.81 173 GLY A CA 1
ATOM 1367 C C . GLY A 1 173 ? -10.724 7.931 4.847 1.00 92.81 173 GLY A C 1
ATOM 1368 O O . GLY A 1 173 ? -11.682 7.493 4.198 1.00 92.81 173 GLY A O 1
ATOM 1369 N N . SER A 1 174 ? -9.523 8.097 4.299 1.00 91.00 174 SER A N 1
ATOM 1370 C CA . SER A 1 174 ? -9.285 7.938 2.858 1.00 91.00 174 SER A CA 1
ATOM 1371 C C . SER A 1 174 ? -9.474 6.498 2.371 1.00 91.00 174 SER A C 1
ATOM 1373 O O . SER A 1 174 ? -9.945 6.247 1.255 1.00 91.00 174 SER A O 1
ATOM 1375 N N . ARG A 1 175 ? -9.179 5.510 3.226 1.00 92.31 175 ARG A N 1
ATOM 1376 C CA . ARG A 1 175 ? -9.378 4.088 2.901 1.00 92.31 175 ARG A CA 1
ATOM 1377 C C . ARG A 1 175 ? -10.859 3.716 2.831 1.00 92.31 175 ARG A C 1
ATOM 1379 O O . ARG A 1 175 ? -11.232 2.899 1.984 1.00 92.31 175 ARG A O 1
ATOM 1386 N N . ALA A 1 176 ? -11.711 4.334 3.652 1.00 92.38 176 ALA A N 1
ATOM 1387 C CA . ALA A 1 176 ? -13.158 4.157 3.559 1.00 92.38 176 ALA A CA 1
ATOM 1388 C C . ALA A 1 176 ? -13.718 4.772 2.265 1.00 92.38 176 ALA A C 1
ATOM 1390 O O . ALA A 1 176 ? -14.418 4.073 1.522 1.00 92.38 176 ALA A O 1
ATOM 1391 N N . ARG A 1 177 ? -13.320 6.013 1.941 1.00 89.19 177 ARG A N 1
ATOM 1392 C CA . ARG A 1 177 ? -13.741 6.738 0.725 1.00 89.19 177 ARG A CA 1
ATOM 1393 C C . ARG A 1 177 ? -13.217 6.141 -0.584 1.00 89.19 177 ARG A C 1
ATOM 1395 O O . ARG A 1 177 ? -13.823 6.342 -1.631 1.00 89.19 177 ARG A O 1
ATOM 1402 N N . GLY A 1 178 ? -12.111 5.397 -0.538 1.00 84.06 178 GLY A N 1
ATOM 1403 C CA . GLY A 1 178 ? -11.484 4.799 -1.723 1.00 84.06 178 GLY A CA 1
ATOM 1404 C C . GLY A 1 178 ? -10.537 5.738 -2.480 1.00 84.06 178 GLY A C 1
ATOM 1405 O O . GLY A 1 178 ? -10.087 5.394 -3.575 1.00 84.06 178 GLY A O 1
ATOM 1406 N N . ASP A 1 179 ? -10.210 6.891 -1.894 1.00 81.69 179 ASP A N 1
ATOM 1407 C CA . ASP A 1 179 ? -9.266 7.889 -2.410 1.00 81.69 179 ASP A CA 1
ATOM 1408 C C . ASP A 1 179 ? -7.889 7.833 -1.715 1.00 81.69 179 ASP A C 1
ATOM 1410 O O . ASP A 1 179 ? -7.042 8.692 -1.950 1.00 81.69 179 ASP A O 1
ATOM 1414 N N . ALA A 1 180 ? -7.650 6.807 -0.889 1.00 84.94 180 ALA A N 1
ATOM 1415 C CA . ALA A 1 180 ? -6.371 6.562 -0.227 1.00 84.94 180 ALA A CA 1
ATOM 1416 C C . ALA A 1 180 ? -5.193 6.429 -1.203 1.00 84.94 180 ALA A C 1
ATOM 1418 O O . ALA A 1 180 ? -5.251 5.685 -2.190 1.00 84.94 180 ALA A O 1
ATOM 1419 N N . ALA A 1 181 ? -4.092 7.086 -0.840 1.00 85.25 181 ALA A N 1
ATOM 1420 C CA . ALA A 1 181 ? -2.769 6.810 -1.375 1.00 85.25 181 ALA A CA 1
ATOM 1421 C C . ALA A 1 181 ? -2.253 5.453 -0.862 1.00 85.25 181 ALA A C 1
ATOM 1423 O O . ALA A 1 181 ? -2.785 4.879 0.095 1.00 85.25 181 ALA A O 1
ATOM 1424 N N . HIS A 1 182 ? -1.216 4.919 -1.507 1.00 80.94 182 HIS A N 1
ATOM 1425 C CA . HIS A 1 182 ? -0.663 3.608 -1.140 1.00 80.94 182 HIS A CA 1
ATOM 1426 C C . HIS A 1 182 ? -0.156 3.558 0.318 1.00 80.94 182 HIS A C 1
ATOM 1428 O O . HIS A 1 182 ? -0.337 2.544 0.993 1.00 80.94 182 HIS A O 1
ATOM 1434 N N . ASP A 1 183 ? 0.385 4.675 0.801 1.00 83.75 183 ASP A N 1
ATOM 1435 C CA . ASP A 1 183 ? 0.960 4.922 2.127 1.00 83.75 183 ASP A CA 1
ATOM 1436 C C . ASP A 1 183 ? -0.033 5.524 3.139 1.00 83.75 183 ASP A C 1
ATOM 1438 O O . ASP A 1 183 ? 0.374 5.921 4.222 1.00 83.75 183 ASP A O 1
ATOM 1442 N N . SER A 1 184 ? -1.328 5.624 2.810 1.00 89.69 184 SER A N 1
ATOM 1443 C CA . SER A 1 184 ? -2.317 6.204 3.734 1.00 89.69 184 SER A CA 1
ATOM 1444 C C . SER A 1 184 ? -2.515 5.372 5.002 1.00 89.69 184 SER A C 1
ATOM 1446 O O . SER A 1 184 ? -2.515 4.139 4.959 1.00 89.69 184 SER A O 1
ATOM 1448 N N . ASP A 1 185 ? -2.812 6.043 6.105 1.00 94.00 185 ASP A N 1
ATOM 1449 C CA . ASP A 1 185 ? -3.126 5.405 7.382 1.00 94.00 185 ASP A CA 1
ATOM 1450 C C . ASP A 1 185 ? -4.425 4.574 7.316 1.00 94.00 185 ASP A C 1
ATOM 1452 O O . ASP A 1 185 ? -5.216 4.638 6.365 1.00 94.00 185 ASP A O 1
ATOM 1456 N N . ILE A 1 186 ? -4.626 3.730 8.324 1.00 95.50 186 ILE A N 1
ATOM 1457 C CA . ILE A 1 186 ? -5.874 3.026 8.607 1.00 95.50 186 ILE A CA 1
ATOM 1458 C C . ILE A 1 186 ? -6.545 3.755 9.769 1.00 95.50 186 ILE A C 1
ATOM 1460 O O . ILE A 1 186 ? -6.148 3.580 10.918 1.00 95.50 186 ILE A O 1
ATOM 1464 N N . ASP A 1 187 ? -7.575 4.538 9.463 1.00 97.12 187 ASP A N 1
ATOM 1465 C CA . ASP A 1 187 ? -8.347 5.276 10.461 1.00 97.12 187 ASP A CA 1
ATOM 1466 C C . ASP A 1 187 ? -9.554 4.451 10.925 1.00 97.12 187 ASP A C 1
ATOM 1468 O O . ASP A 1 187 ? -10.463 4.169 10.140 1.00 97.12 187 ASP A O 1
ATOM 1472 N N . ALA A 1 188 ? -9.580 4.057 12.197 1.00 97.69 188 ALA A N 1
ATOM 1473 C CA . ALA A 1 188 ? -10.638 3.239 12.780 1.00 97.69 188 ALA A CA 1
ATOM 1474 C C . ALA A 1 188 ? -11.281 3.918 13.996 1.00 97.69 188 ALA A C 1
ATOM 1476 O O . ALA A 1 188 ? -10.608 4.499 14.845 1.00 97.69 188 ALA A O 1
ATOM 1477 N N . LEU A 1 189 ? -12.604 3.845 14.084 1.00 97.44 189 LEU A N 1
ATOM 1478 C CA . LEU A 1 189 ? -13.364 4.160 15.289 1.00 97.44 189 LEU A CA 1
ATOM 1479 C C . LEU A 1 189 ? -13.756 2.856 15.969 1.00 97.44 189 LEU A C 1
ATOM 1481 O O . LEU A 1 189 ? -14.254 1.950 15.309 1.00 97.44 189 LEU A O 1
ATOM 1485 N N . VAL A 1 190 ? -13.522 2.767 17.272 1.00 98.19 190 VAL A N 1
ATOM 1486 C CA . VAL A 1 190 ? -13.923 1.639 18.112 1.00 98.19 190 VAL A CA 1
ATOM 1487 C C . VAL A 1 190 ? -15.140 2.092 18.906 1.00 98.19 190 VAL A C 1
ATOM 1489 O O . VAL A 1 190 ? -15.021 2.887 19.834 1.00 98.19 190 VAL A O 1
ATOM 1492 N N . VAL A 1 191 ? -16.321 1.648 18.486 1.00 97.81 191 VAL A N 1
ATOM 1493 C CA . VAL A 1 191 ? -17.594 2.024 19.101 1.00 97.81 191 VAL A CA 1
ATOM 1494 C C . VAL A 1 191 ? -17.867 1.057 20.246 1.00 97.81 191 VAL A C 1
ATOM 1496 O O . VAL A 1 191 ? -17.996 -0.147 20.023 1.00 97.81 191 VAL A O 1
ATOM 1499 N N . LEU A 1 192 ? -17.934 1.577 21.467 1.00 98.00 192 LEU A N 1
ATOM 1500 C CA . LEU A 1 192 ? -18.100 0.798 22.694 1.00 98.00 192 LEU A CA 1
ATOM 1501 C C . LEU A 1 192 ? -19.458 1.093 23.331 1.00 98.00 192 LEU A C 1
ATOM 1503 O O . LEU A 1 192 ? -19.910 2.233 23.294 1.00 98.00 192 LEU A O 1
ATOM 1507 N N . GLU A 1 193 ? -20.089 0.094 23.954 1.00 96.88 193 GLU A N 1
ATOM 1508 C CA . GLU A 1 193 ? -21.378 0.276 24.651 1.00 96.88 193 GLU A CA 1
ATOM 1509 C C . GLU A 1 193 ? -21.294 1.339 25.758 1.00 96.88 193 GLU A C 1
ATOM 1511 O O . GLU A 1 193 ? -22.261 2.048 26.016 1.00 96.88 193 GLU A O 1
ATOM 1516 N N . SER A 1 194 ? -20.128 1.462 26.396 1.00 94.12 194 SER A N 1
ATOM 1517 C CA . SER A 1 194 ? -19.829 2.506 27.373 1.00 94.12 194 SER A CA 1
ATOM 1518 C C . SER A 1 194 ? -18.358 2.899 27.271 1.00 94.12 194 SER A C 1
ATOM 1520 O O . SER A 1 194 ? -17.482 2.062 27.488 1.00 94.12 194 SER A O 1
ATOM 1522 N N . CYS A 1 195 ? -18.079 4.175 27.004 1.00 92.19 195 CYS A N 1
ATOM 1523 C CA . CYS A 1 195 ? -16.726 4.735 26.933 1.00 92.19 195 CYS A CA 1
ATOM 1524 C C . CYS A 1 195 ? -16.597 5.966 27.846 1.00 92.19 195 CYS A C 1
ATOM 1526 O O . CYS A 1 195 ? -16.475 7.100 27.387 1.00 92.19 195 CYS A O 1
ATOM 1528 N N . SER A 1 196 ? -16.616 5.748 29.163 1.00 87.69 196 SER A N 1
ATOM 1529 C CA . SER A 1 196 ? -16.562 6.837 30.150 1.00 87.69 196 SER A CA 1
ATOM 1530 C C . SER A 1 196 ? -15.192 7.515 30.262 1.00 87.69 196 SER A C 1
ATOM 1532 O O . SER A 1 196 ? -15.119 8.670 30.675 1.00 87.69 196 SER A O 1
ATOM 1534 N N . ASP A 1 197 ? -14.110 6.806 29.925 1.00 93.56 197 ASP A N 1
ATOM 1535 C CA . ASP A 1 197 ? -12.742 7.328 29.947 1.00 93.56 197 ASP A CA 1
ATOM 1536 C C . ASP A 1 197 ? -12.011 6.967 28.649 1.00 93.56 197 ASP A C 1
ATOM 1538 O O . ASP A 1 197 ? -11.478 5.871 28.475 1.00 93.56 197 ASP A O 1
ATOM 1542 N N . VAL A 1 198 ? -11.984 7.930 27.729 1.00 94.06 198 VAL A N 1
ATOM 1543 C CA . VAL A 1 198 ? -11.317 7.809 26.428 1.00 94.06 198 VAL A CA 1
ATOM 1544 C C . VAL A 1 198 ? -9.823 7.512 26.581 1.00 94.06 198 VAL A C 1
ATOM 1546 O O . VAL A 1 198 ? -9.273 6.769 25.773 1.00 94.06 198 VAL A O 1
ATOM 1549 N N . TRP A 1 199 ? -9.154 8.058 27.601 1.00 95.94 199 TRP A N 1
ATOM 1550 C CA . TRP A 1 199 ? -7.716 7.858 27.797 1.00 95.94 199 TRP A CA 1
ATOM 1551 C C . TRP A 1 199 ? -7.415 6.443 28.271 1.00 95.94 199 TRP A C 1
ATOM 1553 O O . TRP A 1 199 ? -6.520 5.800 27.727 1.00 95.94 199 TRP A O 1
ATOM 1563 N N . ALA A 1 200 ? -8.214 5.927 29.208 1.00 96.50 200 ALA A N 1
ATOM 1564 C CA . ALA A 1 200 ? -8.105 4.539 29.640 1.00 96.50 200 ALA A CA 1
ATOM 1565 C C . ALA A 1 200 ? -8.342 3.560 28.477 1.00 96.50 200 ALA A C 1
ATOM 1567 O O . ALA A 1 200 ? -7.634 2.558 28.356 1.00 96.50 200 ALA A O 1
ATOM 1568 N N . GLU A 1 201 ? -9.294 3.852 27.585 1.00 97.69 201 GLU A N 1
ATOM 1569 C CA . GLU A 1 201 ? -9.518 3.011 26.406 1.00 97.69 201 GLU A CA 1
ATOM 1570 C C . GLU A 1 201 ? -8.398 3.142 25.364 1.00 97.69 201 GLU A C 1
ATOM 1572 O O . GLU A 1 201 ? -7.966 2.138 24.792 1.00 97.69 201 GLU A O 1
ATOM 1577 N N . LEU A 1 202 ? -7.832 4.336 25.173 1.00 97.25 202 LEU A N 1
ATOM 1578 C CA . LEU A 1 202 ? -6.643 4.521 24.338 1.00 97.25 202 LEU A CA 1
ATOM 1579 C C . LEU A 1 202 ? -5.431 3.743 24.870 1.00 97.25 202 LEU A C 1
ATOM 1581 O O . LEU A 1 202 ? -4.737 3.111 24.072 1.00 97.25 202 LEU A O 1
ATOM 1585 N N . ASP A 1 203 ? -5.205 3.710 26.186 1.00 97.62 203 ASP A N 1
ATOM 1586 C CA . ASP A 1 203 ? -4.120 2.935 26.808 1.00 97.62 203 ASP A CA 1
ATOM 1587 C C . ASP A 1 203 ? -4.262 1.423 26.558 1.00 97.62 203 ASP A C 1
ATOM 1589 O O . ASP A 1 203 ? -3.265 0.705 26.439 1.00 97.62 203 ASP A O 1
ATOM 1593 N N . ARG A 1 204 ? -5.497 0.925 26.420 1.00 97.75 204 ARG A N 1
ATOM 1594 C CA . ARG A 1 204 ? -5.787 -0.484 26.104 1.00 97.75 204 ARG A CA 1
ATOM 1595 C C . ARG A 1 204 ? -5.656 -0.789 24.612 1.00 97.75 204 ARG A C 1
ATOM 1597 O O . ARG A 1 204 ? -5.129 -1.842 24.243 1.00 97.75 204 ARG A O 1
ATOM 1604 N N . ILE A 1 205 ? -6.120 0.116 23.751 1.00 98.12 205 ILE A N 1
ATOM 1605 C CA . ILE A 1 205 ? -6.166 -0.073 22.292 1.00 98.12 205 ILE A CA 1
ATOM 1606 C C . ILE A 1 205 ? -4.795 0.177 21.646 1.00 98.12 205 ILE A C 1
ATOM 1608 O O . ILE A 1 205 ? -4.373 -0.584 20.770 1.00 98.12 205 ILE A O 1
ATOM 1612 N N . SER A 1 206 ? -4.076 1.215 22.078 1.00 97.31 206 SER A N 1
ATOM 1613 C CA . SER A 1 206 ? -2.833 1.684 21.450 1.00 97.31 206 SER A CA 1
ATOM 1614 C C . SER A 1 206 ? -1.735 0.608 21.344 1.00 97.31 206 SER A C 1
ATOM 1616 O O . SER A 1 206 ? -1.167 0.448 20.257 1.00 97.31 206 SER A O 1
ATOM 1618 N N . PRO A 1 207 ? -1.464 -0.227 22.371 1.00 98.19 207 PRO A N 1
ATOM 1619 C CA . PRO A 1 207 ? -0.478 -1.305 22.253 1.00 98.19 207 PRO A CA 1
ATOM 1620 C C . PRO A 1 207 ? -0.854 -2.369 21.211 1.00 98.19 207 PRO A C 1
ATOM 1622 O O . PRO A 1 207 ? 0.023 -2.972 20.588 1.00 98.19 207 PRO A O 1
ATOM 1625 N N . ILE A 1 208 ? -2.153 -2.617 21.006 1.00 98.12 208 ILE A N 1
ATOM 1626 C CA . ILE A 1 208 ? -2.655 -3.550 19.989 1.00 98.12 208 ILE A CA 1
ATOM 1627 C C . ILE A 1 208 ? -2.490 -2.934 18.597 1.00 98.12 208 ILE A C 1
ATOM 1629 O O . ILE A 1 208 ? -1.908 -3.575 17.720 1.00 98.12 208 ILE A O 1
ATOM 1633 N N . ALA A 1 209 ? -2.941 -1.690 18.419 1.00 97.44 209 ALA A N 1
ATOM 1634 C CA . ALA A 1 209 ? -2.809 -0.940 17.172 1.00 97.44 209 ALA A CA 1
ATOM 1635 C C . ALA A 1 209 ? -1.341 -0.809 16.738 1.00 97.44 209 ALA A C 1
ATOM 1637 O O . ALA A 1 209 ? -1.014 -1.074 15.583 1.00 97.44 209 ALA A O 1
ATOM 1638 N N . THR A 1 210 ? -0.441 -0.496 17.674 1.00 96.88 210 THR A N 1
ATOM 1639 C CA . THR A 1 210 ? 1.003 -0.368 17.421 1.00 96.88 210 THR A CA 1
ATOM 1640 C C . THR A 1 210 ? 1.628 -1.700 17.005 1.00 96.88 210 THR A C 1
ATOM 1642 O O . THR A 1 210 ? 2.395 -1.751 16.046 1.00 96.88 210 THR A O 1
ATOM 1645 N N . ARG A 1 211 ? 1.285 -2.807 17.681 1.00 96.81 211 ARG A N 1
ATOM 1646 C CA . ARG A 1 211 ? 1.794 -4.140 17.312 1.00 96.81 211 ARG A CA 1
ATOM 1647 C C . ARG A 1 211 ? 1.378 -4.527 15.894 1.00 96.81 211 ARG A C 1
ATOM 1649 O O . ARG A 1 211 ? 2.216 -4.985 15.125 1.00 96.81 211 ARG A O 1
ATOM 1656 N N . ILE A 1 212 ? 0.104 -4.322 15.559 1.00 95.75 212 ILE A N 1
ATOM 1657 C CA . ILE A 1 212 ? -0.442 -4.622 14.229 1.00 95.75 212 ILE A CA 1
ATOM 1658 C C . ILE A 1 212 ? 0.174 -3.695 13.175 1.00 95.75 212 ILE A C 1
ATOM 1660 O O . ILE A 1 212 ? 0.533 -4.154 12.098 1.00 95.75 212 ILE A O 1
ATOM 1664 N N . SER A 1 213 ? 0.361 -2.414 13.493 1.00 94.44 213 SER A N 1
ATOM 1665 C CA . SER A 1 213 ? 1.041 -1.458 12.611 1.00 94.44 213 SER A CA 1
ATOM 1666 C C . SER A 1 213 ? 2.423 -1.974 12.195 1.00 94.44 213 SER A C 1
ATOM 1668 O O . SER A 1 213 ? 2.715 -2.083 11.006 1.00 94.44 213 SER A O 1
ATOM 1670 N N . SER A 1 214 ? 3.231 -2.415 13.163 1.00 91.81 214 SER A N 1
ATOM 1671 C CA . SER A 1 214 ? 4.564 -2.974 12.906 1.00 91.81 214 SER A CA 1
ATOM 1672 C C . SER A 1 214 ? 4.541 -4.319 12.173 1.00 91.81 214 SER A C 1
ATOM 1674 O O . SER A 1 214 ? 5.371 -4.552 11.301 1.00 91.81 214 SER A O 1
ATOM 1676 N N . GLU A 1 215 ? 3.615 -5.217 12.518 1.00 91.12 215 GLU A N 1
ATOM 1677 C CA . GLU A 1 215 ? 3.506 -6.547 11.895 1.00 91.12 215 GLU A CA 1
ATOM 1678 C C . GLU A 1 215 ? 3.128 -6.462 10.408 1.00 91.12 215 GLU A C 1
ATOM 1680 O O . GLU A 1 215 ? 3.600 -7.262 9.599 1.00 91.12 215 GLU A O 1
ATOM 1685 N N . PHE A 1 216 ? 2.298 -5.483 10.041 1.00 89.69 216 PHE A N 1
ATOM 1686 C CA . PHE A 1 216 ? 1.765 -5.338 8.687 1.00 89.69 216 PHE A CA 1
ATOM 1687 C C . PHE A 1 216 ? 2.426 -4.208 7.880 1.00 89.69 216 PHE A C 1
ATOM 1689 O O . PHE A 1 216 ? 2.057 -4.023 6.722 1.00 89.69 216 PHE A O 1
ATOM 1696 N N . ASP A 1 217 ? 3.396 -3.487 8.456 1.00 88.50 217 ASP A N 1
ATOM 1697 C CA . ASP A 1 217 ? 4.050 -2.317 7.844 1.00 88.50 217 ASP A CA 1
ATOM 1698 C C . ASP A 1 217 ? 3.019 -1.259 7.391 1.00 88.50 217 ASP A C 1
ATOM 1700 O O . ASP A 1 217 ? 2.997 -0.804 6.247 1.00 88.50 217 ASP A O 1
ATOM 1704 N N . VAL A 1 218 ? 2.092 -0.924 8.296 1.00 91.06 218 VAL A N 1
ATOM 1705 C CA . VAL A 1 218 ? 1.028 0.079 8.111 1.00 91.06 218 VAL A CA 1
ATOM 1706 C C . VAL A 1 218 ? 0.967 1.011 9.316 1.00 91.06 218 VAL A C 1
ATOM 1708 O O . VAL A 1 218 ? 1.476 0.681 10.380 1.00 91.06 218 VAL A O 1
ATOM 1711 N N . VAL A 1 219 ? 0.285 2.146 9.186 1.00 94.06 219 VAL A N 1
ATOM 1712 C CA . VAL A 1 219 ? -0.069 3.005 10.325 1.00 94.06 219 VAL A CA 1
ATOM 1713 C C . VAL A 1 219 ? -1.547 2.798 10.636 1.00 94.06 219 VAL A C 1
ATOM 1715 O O . VAL A 1 219 ? -2.387 3.006 9.762 1.00 94.06 219 VAL A O 1
ATOM 1718 N N . LEU A 1 220 ? -1.874 2.357 11.853 1.00 96.38 220 LEU A N 1
ATOM 1719 C CA . LEU A 1 220 ? -3.252 2.197 12.322 1.00 96.38 220 LEU A CA 1
ATOM 1720 C C . LEU A 1 220 ? -3.550 3.186 13.450 1.00 96.38 220 LEU A C 1
ATOM 1722 O O . LEU A 1 220 ? -2.996 3.081 14.544 1.00 96.38 220 LEU A O 1
ATOM 1726 N N . SER A 1 221 ? -4.479 4.099 13.181 1.00 96.25 221 SER A N 1
ATOM 1727 C CA . SER A 1 221 ? -4.978 5.104 14.117 1.00 96.25 221 SER A CA 1
ATOM 1728 C C . SER A 1 221 ? -6.370 4.696 14.589 1.00 96.25 221 SER A C 1
ATOM 1730 O O . SER A 1 221 ? -7.299 4.616 13.786 1.00 96.25 221 SER A O 1
ATOM 1732 N N . ALA A 1 222 ? -6.529 4.426 15.886 1.00 97.06 222 ALA A N 1
ATOM 1733 C CA . ALA A 1 222 ? -7.792 3.972 16.463 1.00 97.06 222 ALA A CA 1
ATOM 1734 C C . ALA A 1 222 ? -8.297 4.937 17.541 1.00 97.06 222 ALA A C 1
ATOM 1736 O O . ALA A 1 222 ? -7.564 5.252 18.477 1.00 97.06 222 ALA A O 1
ATOM 1737 N N . LEU A 1 223 ? -9.551 5.375 17.422 1.00 96.31 223 LEU A N 1
ATOM 1738 C CA . LEU A 1 223 ? -10.208 6.247 18.398 1.00 96.31 223 LEU A CA 1
ATOM 1739 C C . LEU A 1 223 ? -11.392 5.519 19.045 1.00 96.31 223 LEU A C 1
ATOM 1741 O O . LEU A 1 223 ? -12.276 5.079 18.309 1.00 96.31 223 LEU A O 1
ATOM 1745 N N . PRO A 1 224 ? -11.446 5.386 20.380 1.00 97.50 224 PRO A N 1
ATOM 1746 C CA . PRO A 1 224 ? -12.632 4.879 21.052 1.00 97.50 224 PRO A CA 1
ATOM 1747 C C . PRO A 1 224 ? -13.723 5.955 21.103 1.00 97.50 224 PRO A C 1
ATOM 1749 O O . PRO A 1 224 ? -13.436 7.150 21.204 1.00 97.50 224 PRO A O 1
ATOM 1752 N N . VAL A 1 225 ? -14.980 5.529 21.022 1.00 96.75 225 VAL A N 1
ATOM 1753 C CA . VAL A 1 225 ? -16.148 6.402 21.164 1.00 96.75 225 VAL A CA 1
ATOM 1754 C C . VAL A 1 225 ? -17.279 5.654 21.857 1.00 96.75 225 VAL A C 1
ATOM 1756 O O . VAL A 1 225 ? -17.462 4.453 21.654 1.00 96.75 225 VAL A O 1
ATOM 1759 N N . ASP A 1 226 ? -18.053 6.376 22.659 1.00 96.69 226 ASP A N 1
ATOM 1760 C CA . ASP A 1 226 ? -19.280 5.847 23.237 1.00 96.69 226 ASP A CA 1
ATOM 1761 C C . ASP A 1 226 ? -20.339 5.624 22.147 1.00 96.69 226 ASP A C 1
ATOM 1763 O O . ASP A 1 226 ? -20.478 6.416 21.209 1.00 96.69 226 ASP A O 1
ATOM 1767 N N . ALA A 1 227 ? -21.106 4.542 22.248 1.00 95.75 227 ALA A N 1
ATOM 1768 C CA . ALA A 1 227 ? -22.125 4.217 21.266 1.00 95.75 227 ALA A CA 1
ATOM 1769 C C . ALA A 1 227 ? -23.249 5.260 21.207 1.00 95.75 227 ALA A C 1
ATOM 1771 O O . ALA A 1 227 ? -23.803 5.486 20.127 1.00 95.75 227 ALA A O 1
ATOM 1772 N N . SER A 1 228 ? -23.572 5.919 22.324 1.00 93.88 228 SER A N 1
ATOM 1773 C CA . SER A 1 228 ? -24.541 7.021 22.340 1.00 93.88 228 SER A CA 1
ATOM 1774 C C . SER A 1 228 ? -24.029 8.219 21.534 1.00 93.88 228 SER A C 1
ATOM 1776 O O . SER A 1 228 ? -24.710 8.678 20.614 1.00 93.88 228 SER A O 1
ATOM 1778 N N . ASP A 1 229 ? -22.781 8.631 21.763 1.00 92.75 229 ASP A N 1
ATOM 1779 C CA . ASP A 1 229 ? -22.125 9.703 21.010 1.00 92.75 229 ASP A CA 1
ATOM 1780 C C . ASP A 1 229 ? -21.979 9.353 19.527 1.00 92.75 229 ASP A C 1
ATOM 1782 O O . ASP A 1 229 ? -22.230 10.186 18.652 1.00 92.75 229 ASP A O 1
ATOM 1786 N N . TYR A 1 230 ? -21.617 8.109 19.206 1.00 94.19 230 TYR A N 1
ATOM 1787 C CA . TYR A 1 230 ? -21.528 7.673 17.817 1.00 94.19 230 TYR A CA 1
ATOM 1788 C C . TYR A 1 230 ? -22.881 7.736 17.107 1.00 94.19 230 TYR A C 1
ATOM 1790 O O . TYR A 1 230 ? -22.917 8.136 15.946 1.00 94.19 230 TYR A O 1
ATOM 1798 N N . ARG A 1 231 ? -23.991 7.381 17.765 1.00 92.19 231 ARG A N 1
ATOM 1799 C CA . ARG A 1 231 ? -25.331 7.372 17.151 1.00 92.19 231 ARG A CA 1
ATOM 1800 C C . ARG A 1 231 ? -25.950 8.766 17.059 1.00 92.19 231 ARG A C 1
ATOM 1802 O O . ARG A 1 231 ? -26.481 9.131 16.011 1.00 92.19 231 ARG A O 1
ATOM 1809 N N . GLU A 1 232 ? -25.865 9.539 18.134 1.00 90.25 232 GLU A N 1
ATOM 1810 C CA . GLU A 1 232 ? -26.631 10.778 18.321 1.00 90.25 232 GLU A CA 1
ATOM 1811 C C . GLU A 1 232 ? -25.761 12.037 18.227 1.00 90.25 232 GLU A C 1
ATOM 1813 O O . GLU A 1 232 ? -26.259 13.129 17.944 1.00 90.25 232 GLU A O 1
ATOM 1818 N N . GLY A 1 233 ? -24.445 11.899 18.403 1.00 83.88 233 GLY A N 1
ATOM 1819 C CA . GLY A 1 233 ? -23.511 13.016 18.455 1.00 83.88 233 GLY A CA 1
ATOM 1820 C C . GLY A 1 233 ? -23.481 13.824 17.160 1.00 83.88 233 GLY A C 1
ATOM 1821 O O . GLY A 1 233 ? -23.235 13.300 16.069 1.00 83.88 233 GLY A O 1
ATOM 1822 N N . GLY A 1 234 ? -23.685 15.136 17.286 1.00 85.44 234 GLY A N 1
ATOM 1823 C CA . GLY A 1 234 ? -23.733 16.093 16.176 1.00 85.44 234 GLY A CA 1
ATOM 1824 C C . GLY A 1 234 ? -22.379 16.670 15.756 1.00 85.44 234 GLY A C 1
ATOM 1825 O O . GLY A 1 234 ? -22.348 17.666 15.035 1.00 85.44 234 GLY A O 1
ATOM 1826 N N . SER A 1 235 ? -21.255 16.111 16.219 1.00 91.88 235 SER A N 1
ATOM 1827 C CA . SER A 1 235 ? -19.946 16.637 15.823 1.00 91.88 235 SER A CA 1
ATOM 1828 C C . SER A 1 235 ? -19.728 16.420 14.315 1.00 91.88 235 SER A C 1
ATOM 1830 O O . SER A 1 235 ? -20.024 15.332 13.806 1.00 91.88 235 SER A O 1
ATOM 1832 N N . PRO A 1 236 ? -19.184 17.409 13.575 1.00 92.06 236 PRO A N 1
ATOM 1833 C CA . PRO A 1 236 ? -18.933 17.257 12.140 1.00 92.06 236 PRO A CA 1
ATOM 1834 C C . PRO A 1 236 ? -18.090 16.021 11.801 1.00 92.06 236 PRO A C 1
ATOM 1836 O O . PRO A 1 236 ? -18.290 15.392 10.764 1.00 92.06 236 PRO A O 1
ATOM 1839 N N . PHE A 1 237 ? -17.177 15.645 12.700 1.00 92.69 237 PHE A N 1
ATOM 1840 C CA . PHE A 1 237 ? -16.382 14.428 12.598 1.00 92.69 237 PHE A CA 1
ATOM 1841 C C . PHE A 1 237 ? -17.255 13.163 12.589 1.00 92.69 237 PHE A C 1
ATOM 1843 O O . PHE A 1 237 ? -17.230 12.422 11.607 1.00 92.69 237 PHE A O 1
ATOM 1850 N N . LEU A 1 238 ? -18.073 12.941 13.625 1.00 92.88 238 LEU A N 1
ATOM 1851 C CA . LEU A 1 238 ? -18.905 11.737 13.732 1.00 92.88 238 LEU A CA 1
ATOM 1852 C C . LEU A 1 238 ? -19.986 11.690 12.646 1.00 92.88 238 LEU A C 1
ATOM 1854 O O . LEU A 1 238 ? -20.275 10.621 12.113 1.00 92.88 238 LEU A O 1
ATOM 1858 N N . MET A 1 239 ? -20.523 12.845 12.243 1.00 91.69 239 MET A N 1
ATOM 1859 C CA . MET A 1 239 ? -21.439 12.937 11.102 1.00 91.69 239 MET A CA 1
ATOM 1860 C C . MET A 1 239 ? -20.794 12.442 9.801 1.00 91.69 239 MET A C 1
ATOM 1862 O O . MET A 1 239 ? -21.411 11.674 9.063 1.00 91.69 239 MET A O 1
ATOM 1866 N N . ASN A 1 240 ? -19.553 12.852 9.519 1.00 92.31 240 ASN A N 1
ATOM 1867 C CA . ASN A 1 240 ? -18.831 12.400 8.330 1.00 92.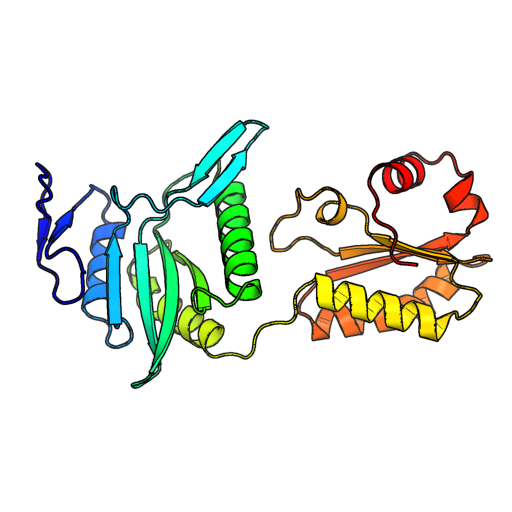31 240 ASN A CA 1
ATOM 1868 C C . ASN A 1 240 ? -18.495 10.907 8.409 1.00 92.31 240 ASN A C 1
ATOM 1870 O O . ASN A 1 240 ? -18.677 10.196 7.423 1.00 92.31 240 ASN A O 1
ATOM 1874 N N . VAL A 1 241 ? -18.073 10.415 9.578 1.00 94.12 241 VAL A N 1
ATOM 1875 C CA . VAL A 1 241 ? -17.814 8.983 9.780 1.00 94.12 241 VAL A CA 1
ATOM 1876 C C . VAL A 1 241 ? -19.078 8.162 9.547 1.00 94.12 241 VAL A C 1
ATOM 1878 O O . VAL A 1 241 ? -19.017 7.172 8.831 1.00 94.12 241 VAL A O 1
ATOM 1881 N N . ARG A 1 242 ? -20.232 8.559 10.095 1.00 93.38 242 ARG A N 1
ATOM 1882 C CA . ARG A 1 242 ? -21.497 7.844 9.852 1.00 93.38 242 ARG A CA 1
ATOM 1883 C C . ARG A 1 242 ? -21.897 7.837 8.376 1.00 93.38 242 ARG A C 1
ATOM 1885 O O . ARG A 1 242 ? -22.521 6.887 7.921 1.00 93.38 242 ARG A O 1
ATOM 1892 N N . ARG A 1 243 ? -21.559 8.893 7.630 1.00 92.06 243 ARG A N 1
ATOM 1893 C CA . ARG A 1 243 ? -21.888 9.011 6.202 1.00 92.06 243 ARG A CA 1
ATOM 1894 C C . ARG A 1 243 ? -20.982 8.164 5.306 1.00 92.06 243 ARG A C 1
ATOM 1896 O O . ARG A 1 243 ? -21.458 7.615 4.320 1.00 92.06 243 ARG A O 1
ATOM 1903 N N . GLU A 1 244 ? -19.684 8.129 5.592 1.00 92.56 244 GLU A N 1
ATOM 1904 C CA . GLU A 1 244 ? -18.658 7.601 4.673 1.00 92.56 244 GLU A CA 1
ATOM 1905 C C . GLU A 1 244 ? -17.942 6.353 5.197 1.00 92.56 244 GLU A C 1
ATOM 1907 O O . GLU A 1 244 ? -17.227 5.684 4.446 1.00 92.56 244 GLU A O 1
ATOM 1912 N N . GLY A 1 245 ? -18.094 6.064 6.487 1.00 93.25 245 GLY A N 1
ATOM 1913 C CA . GLY A 1 245 ? -17.436 4.964 7.166 1.00 93.25 245 GLY A CA 1
ATOM 1914 C C . GLY A 1 245 ? -17.982 3.601 6.758 1.00 93.25 245 GLY A C 1
ATOM 1915 O O . GLY A 1 245 ? -19.095 3.462 6.250 1.00 93.25 245 GLY A O 1
ATOM 1916 N N . LYS A 1 246 ? -17.169 2.572 6.984 1.00 95.38 246 LYS A N 1
ATOM 1917 C CA . LYS A 1 246 ? -17.509 1.170 6.730 1.00 95.38 246 LYS A CA 1
ATOM 1918 C C . LYS A 1 246 ? -17.449 0.407 8.047 1.00 95.38 246 LYS A C 1
ATOM 1920 O O . LYS A 1 246 ? -16.389 0.367 8.662 1.00 95.38 246 LYS A O 1
ATOM 1925 N N . ALA A 1 247 ? -18.582 -0.152 8.454 1.00 92.62 247 ALA A N 1
ATOM 1926 C CA . ALA A 1 247 ? -18.753 -0.975 9.651 1.00 92.62 247 ALA A CA 1
ATOM 1927 C C . ALA A 1 247 ? -18.188 -2.394 9.465 1.00 92.62 247 ALA A C 1
ATOM 1929 O O . ALA A 1 247 ? -18.181 -2.907 8.340 1.00 92.62 247 ALA A O 1
ATOM 1930 N N . PHE A 1 248 ? -17.727 -3.016 10.554 1.00 89.50 248 PHE A N 1
ATOM 1931 C CA . PHE A 1 248 ? -17.117 -4.355 10.553 1.00 89.50 248 PHE A CA 1
ATOM 1932 C C . PHE A 1 248 ? -17.634 -5.288 11.670 1.00 89.50 248 PHE A C 1
ATOM 1934 O O . PHE A 1 248 ? -17.099 -6.397 11.786 1.00 89.50 248 PHE A O 1
ATOM 1941 N N . ALA A 1 249 ? -18.637 -4.871 12.459 1.00 65.38 249 ALA A N 1
ATOM 1942 C CA . ALA A 1 249 ? -19.350 -5.693 13.447 1.00 65.38 249 ALA A CA 1
ATOM 1943 C C . ALA A 1 249 ? -19.945 -6.981 12.867 1.00 65.38 249 ALA A C 1
ATOM 1945 O O . ALA A 1 249 ? -20.483 -6.968 11.737 1.00 65.38 249 ALA A O 1
#

Sequence (249 aa):
MDFWTSRPVWETTKSHVNYVVADTQKWEQGAAYYLDTDSRVVAFVKNANLGFAVPYAFRGVAREYVPDFLVRLRNDDQEVGTLILETKGYDPAARAKVDAAHRWVAAVNAEGSHGRWAYRIVSSPNDVPAVLASAIAELTAPPRPSWRAALRRFVEAMRALYGDGLVDVVLYGSRARGDAAHDSDIDALVVLESCSDVWAELDRISPIATRISSEFDVVLSALPVDASDYREGGSPFLMNVRREGKAFA

Mean predicted aligned error: 8.56 Å

Radius of gyration: 23.03 Å; Cα contacts (8 Å, |Δi|>4): 408; chains: 1; bounding box: 49×37×68 Å

Nearest PDB structures (foldseek):
  7bxo-assembly1_A  TM=7.484E-01  e=3.091E-04  Shewanella oneidensis MR-1
  4ebk-assembly1_B  TM=7.358E-01  e=6.495E-03  Pseudomonas aeruginosa
  4ebj-assembly1_B  TM=7.312E-01  e=5.736E-03  Pseudomonas aeruginosa
  5lpa-assembly1_A  TM=7.656E-01  e=2.712E-02  Salmonella enterica subsp. enterica serovar Typhimurium
  6p06-assembly1_A  TM=9.241E-01  e=2.395E-02  Bacillus sp. (in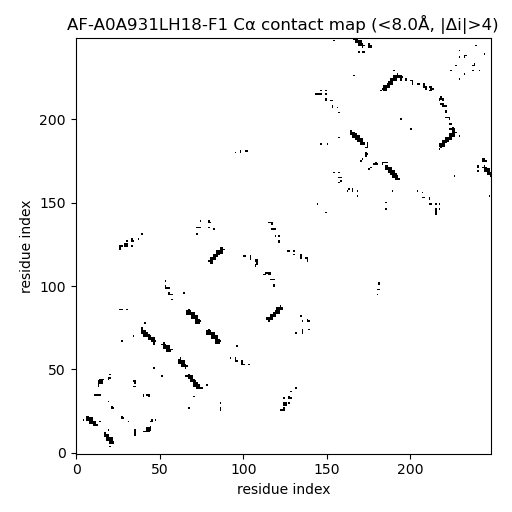: firmicutes)

pLDDT: mean 86.64, std 15.28, range [34.59, 98.25]

Foldseek 3Di:
DDDDDPADWDAADAEPPRTAGPDDDPALVLQRVCLRPDPFFNHKYFQDPPPDWQWFDDPNDIDTHGAGMWTFGDDPPGTLDIEREHEDDDDPCVQRSQQSVLVVQVVCVVVCPHGHYYYDYDPHSVCNVVVSVVRSVCSPDDDQDDVVNLVVQLQVVLCVVQPVQFPWKKWDDCVLQVNDGPQDATEIETETCDDPDFVVVCVVSVVVQVVSCVSRVHHYDYGYDYNCCLVPNPDPVSVRSVVRIDIDD